Protein AF-A0A8T4HAM3-F1 (afdb_monomer_lite)

Structure (mmCIF, N/CA/C/O backbone):
data_AF-A0A8T4HAM3-F1
#
_entry.id   AF-A0A8T4HAM3-F1
#
loop_
_atom_site.group_PDB
_atom_site.id
_atom_site.type_symbol
_atom_site.label_atom_id
_atom_site.label_alt_id
_atom_site.label_comp_id
_atom_site.label_asym_id
_atom_site.label_entity_id
_atom_site.label_seq_id
_atom_site.pdbx_PDB_ins_code
_atom_site.Cartn_x
_atom_site.Cartn_y
_atom_site.Cartn_z
_atom_site.occupancy
_atom_site.B_iso_or_equiv
_atom_site.auth_seq_id
_atom_site.auth_comp_id
_atom_site.auth_asym_id
_atom_site.auth_atom_id
_atom_site.pdbx_PDB_model_num
ATOM 1 N N . MET A 1 1 ? 21.001 -9.326 -2.642 1.00 45.84 1 MET A N 1
ATOM 2 C CA . MET A 1 1 ? 21.092 -9.923 -3.997 1.00 45.84 1 MET A CA 1
ATOM 3 C C . MET A 1 1 ? 19.736 -10.396 -4.521 1.00 45.84 1 MET A C 1
ATOM 5 O O . MET A 1 1 ? 19.409 -10.052 -5.646 1.00 45.84 1 MET A O 1
ATOM 9 N N . GLN A 1 2 ? 18.924 -11.121 -3.737 1.00 52.56 2 GLN A N 1
ATOM 10 C CA . GLN A 1 2 ? 17.617 -11.628 -4.195 1.00 52.56 2 GLN A CA 1
ATOM 11 C C . GLN A 1 2 ? 16.604 -10.506 -4.513 1.00 52.56 2 GLN A C 1
ATOM 13 O O . GLN A 1 2 ? 16.002 -10.528 -5.580 1.00 52.56 2 GLN A O 1
ATOM 18 N N . SER A 1 3 ? 16.508 -9.465 -3.678 1.00 63.44 3 SER A N 1
ATOM 19 C CA . SER A 1 3 ? 15.581 -8.337 -3.894 1.00 63.44 3 SER A CA 1
ATOM 20 C C . SER A 1 3 ? 15.890 -7.516 -5.153 1.00 63.44 3 SER A C 1
ATOM 22 O O . SER A 1 3 ? 14.978 -7.147 -5.881 1.00 63.44 3 SER A O 1
ATOM 24 N N . GLN A 1 4 ? 17.173 -7.289 -5.465 1.00 69.00 4 GLN A N 1
ATOM 25 C CA . GLN A 1 4 ? 17.586 -6.580 -6.686 1.00 69.00 4 GLN A CA 1
ATOM 26 C C . GLN A 1 4 ? 17.301 -7.390 -7.954 1.00 69.00 4 GLN A C 1
ATOM 28 O O . GLN A 1 4 ? 16.883 -6.832 -8.962 1.00 69.00 4 GLN A O 1
ATOM 33 N N . HIS A 1 5 ? 17.496 -8.712 -7.908 1.00 74.19 5 HIS A N 1
ATOM 34 C CA . HIS A 1 5 ? 17.163 -9.578 -9.036 1.00 74.19 5 HIS A CA 1
ATOM 35 C C . HIS A 1 5 ? 15.660 -9.554 -9.335 1.00 74.19 5 HIS A C 1
ATOM 37 O O . HIS A 1 5 ? 15.268 -9.481 -10.498 1.00 74.19 5 HIS A O 1
ATOM 43 N N . ILE A 1 6 ? 14.819 -9.618 -8.299 1.00 72.31 6 ILE A N 1
ATOM 44 C CA . ILE A 1 6 ? 13.363 -9.602 -8.472 1.00 72.31 6 ILE A CA 1
ATOM 45 C C . ILE A 1 6 ? 12.897 -8.232 -8.982 1.00 72.31 6 ILE A C 1
ATOM 47 O O . ILE A 1 6 ? 12.175 -8.182 -9.974 1.00 72.31 6 ILE A O 1
ATOM 51 N N . LEU A 1 7 ? 13.386 -7.133 -8.391 1.00 77.31 7 LEU A N 1
ATOM 52 C CA . LEU A 1 7 ? 13.124 -5.772 -8.871 1.00 77.31 7 LEU A CA 1
ATOM 53 C C . LEU A 1 7 ? 13.434 -5.634 -10.369 1.00 77.31 7 LEU A C 1
ATOM 55 O O . LEU A 1 7 ?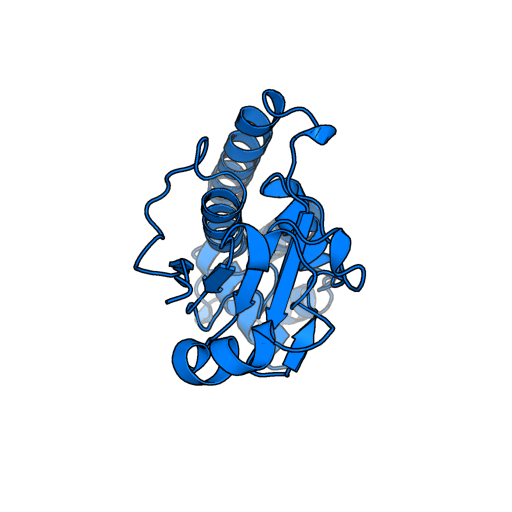 12.584 -5.200 -11.141 1.00 77.31 7 LEU A O 1
ATOM 59 N N . LEU A 1 8 ? 14.629 -6.061 -10.785 1.00 81.94 8 LEU A N 1
ATOM 60 C CA . LEU A 1 8 ? 15.038 -6.014 -12.185 1.00 81.94 8 LEU A CA 1
ATOM 61 C C . LEU A 1 8 ? 14.124 -6.852 -13.084 1.00 81.94 8 LEU A C 1
ATOM 63 O O . LEU A 1 8 ? 13.687 -6.381 -14.128 1.00 81.94 8 LEU A O 1
ATOM 67 N N . THR A 1 9 ? 13.817 -8.083 -12.676 1.00 80.31 9 THR A N 1
ATOM 68 C CA . THR A 1 9 ? 12.952 -8.990 -13.451 1.00 80.31 9 THR A CA 1
ATOM 69 C C . THR A 1 9 ? 11.587 -8.351 -13.723 1.00 80.31 9 THR A C 1
ATOM 71 O O . THR A 1 9 ? 11.065 -8.421 -14.835 1.00 80.31 9 THR A O 1
ATOM 74 N N . ASN A 1 10 ? 11.033 -7.668 -12.726 1.00 75.44 10 ASN A N 1
ATOM 75 C CA . ASN A 1 10 ? 9.728 -7.030 -12.830 1.00 75.44 10 ASN A CA 1
ATOM 76 C C . ASN A 1 10 ? 9.764 -5.754 -13.668 1.00 75.44 10 ASN A C 1
ATOM 78 O O . ASN A 1 10 ? 8.897 -5.568 -14.515 1.00 75.44 10 ASN A O 1
ATOM 82 N N . VAL A 1 11 ? 10.796 -4.918 -13.524 1.00 81.25 11 VAL A N 1
ATOM 83 C CA . VAL A 1 11 ? 10.957 -3.749 -14.402 1.00 81.25 11 VAL A CA 1
ATOM 84 C C . VAL A 1 11 ? 11.114 -4.177 -15.858 1.00 81.25 11 VAL A C 1
ATOM 86 O O . VAL A 1 11 ? 10.482 -3.601 -16.735 1.00 81.25 11 VAL A O 1
ATOM 89 N N . LEU A 1 12 ? 11.870 -5.239 -16.137 1.00 84.12 12 LEU A N 1
ATOM 90 C CA . LEU A 1 12 ? 11.965 -5.774 -17.497 1.00 84.12 12 LEU A CA 1
ATOM 91 C C . LEU A 1 12 ? 10.625 -6.329 -17.993 1.00 84.12 12 LEU A C 1
ATOM 93 O O . LEU A 1 12 ? 10.308 -6.175 -19.167 1.00 84.12 12 LEU A O 1
ATOM 97 N N . THR A 1 13 ? 9.798 -6.881 -17.103 1.00 81.88 13 THR A N 1
ATOM 98 C CA . THR A 1 13 ? 8.425 -7.291 -17.435 1.00 81.88 13 THR A CA 1
ATOM 99 C C . THR A 1 13 ? 7.553 -6.089 -17.818 1.00 81.88 13 THR A C 1
ATOM 101 O O . THR A 1 13 ? 6.884 -6.145 -18.847 1.00 81.88 13 THR A O 1
ATOM 104 N N . ILE A 1 14 ? 7.615 -4.980 -17.067 1.00 77.62 14 ILE A N 1
ATOM 105 C CA . ILE A 1 14 ? 6.916 -3.714 -17.385 1.00 77.62 14 ILE A CA 1
ATOM 106 C C . ILE A 1 14 ? 7.343 -3.171 -18.756 1.00 77.62 14 ILE A C 1
ATOM 108 O O . ILE A 1 14 ? 6.524 -2.658 -19.518 1.00 77.62 14 ILE A O 1
ATOM 112 N N . LEU A 1 15 ? 8.630 -3.301 -19.078 1.00 81.81 15 LEU A N 1
ATOM 113 C CA . LEU A 1 15 ? 9.210 -2.870 -20.351 1.00 81.81 15 LEU A CA 1
ATOM 114 C C . LEU A 1 15 ? 8.987 -3.871 -21.493 1.00 81.81 15 LEU A C 1
ATOM 116 O O . LEU A 1 15 ? 9.469 -3.641 -22.603 1.00 81.81 15 LEU A O 1
ATOM 120 N N . ALA A 1 16 ? 8.311 -4.994 -21.224 1.00 83.69 16 ALA A N 1
ATOM 121 C CA . ALA A 1 16 ? 8.189 -6.131 -22.132 1.00 83.69 16 ALA A CA 1
ATOM 122 C C . ALA A 1 16 ? 9.546 -6.587 -22.716 1.00 83.69 16 ALA A C 1
ATOM 124 O O . ALA A 1 16 ? 9.624 -7.063 -23.851 1.00 83.69 16 ALA A O 1
ATOM 125 N N . PHE A 1 17 ? 10.625 -6.438 -21.942 1.00 85.31 17 PHE A N 1
ATOM 126 C CA . PHE A 1 17 ? 11.981 -6.799 -22.331 1.00 85.31 17 PHE A CA 1
ATOM 127 C C . PHE A 1 17 ? 12.309 -8.235 -21.891 1.00 85.31 17 PHE A C 1
ATOM 129 O O . PHE A 1 17 ? 12.303 -8.528 -20.691 1.00 85.31 17 PHE A O 1
ATOM 136 N N . PRO A 1 18 ? 12.638 -9.146 -22.821 1.00 86.00 18 PRO A N 1
ATOM 137 C CA . PRO A 1 18 ? 12.965 -10.526 -22.476 1.00 86.00 18 PRO A CA 1
ATOM 138 C C . PRO A 1 18 ? 14.278 -10.640 -21.684 1.00 86.00 18 PRO A C 1
ATOM 140 O O . PRO A 1 18 ? 15.316 -10.115 -22.086 1.00 86.00 18 PRO A O 1
ATOM 143 N N . MET A 1 19 ? 14.262 -11.373 -20.566 1.00 84.38 19 MET A N 1
ATOM 144 C CA . MET A 1 19 ? 15.445 -11.562 -19.704 1.00 84.38 19 MET A CA 1
ATOM 145 C C . MET A 1 19 ? 16.638 -12.209 -20.423 1.00 84.38 19 MET A C 1
ATOM 147 O O . MET A 1 19 ? 17.784 -11.924 -20.088 1.00 84.38 19 MET A O 1
ATOM 151 N N . ASP A 1 20 ? 16.389 -13.072 -21.405 1.00 87.81 20 ASP A N 1
ATOM 152 C CA . ASP A 1 20 ? 17.413 -13.734 -22.219 1.00 87.81 20 ASP A CA 1
ATOM 153 C C . ASP A 1 20 ? 18.133 -12.775 -23.182 1.00 87.81 20 ASP A C 1
ATOM 155 O O . ASP A 1 20 ? 19.240 -13.073 -23.631 1.00 87.81 20 ASP A O 1
ATOM 159 N N . GLN A 1 21 ? 17.549 -11.604 -23.452 1.00 89.00 21 GLN A N 1
ATOM 160 C CA . GLN A 1 21 ? 18.167 -10.537 -24.243 1.00 89.00 21 GLN A CA 1
ATOM 161 C C . GLN A 1 21 ? 19.017 -9.577 -23.397 1.00 89.00 21 GLN A C 1
ATOM 163 O O . GLN A 1 21 ? 19.688 -8.698 -23.945 1.00 89.00 21 GLN A O 1
ATOM 168 N N . LEU A 1 22 ? 19.036 -9.735 -22.068 1.00 90.25 22 LEU A N 1
ATOM 169 C CA . LEU A 1 22 ? 19.811 -8.875 -21.182 1.00 90.25 22 LEU A CA 1
ATOM 170 C C . LEU A 1 22 ? 21.302 -9.235 -21.244 1.00 90.25 22 LEU A C 1
ATOM 172 O O . LEU A 1 22 ? 21.757 -10.202 -20.630 1.00 90.25 22 LEU A O 1
ATOM 176 N N . SER A 1 23 ? 22.086 -8.431 -21.963 1.00 91.81 23 SER A N 1
ATOM 177 C CA . SER A 1 23 ? 23.531 -8.651 -22.055 1.00 91.81 23 SER A CA 1
ATOM 178 C C . SER A 1 23 ? 24.247 -8.414 -20.710 1.00 91.81 23 SER A C 1
ATOM 180 O O . SER A 1 23 ? 23.786 -7.609 -19.891 1.00 91.81 23 SER A O 1
ATOM 182 N N . PRO A 1 24 ? 25.422 -9.038 -20.481 1.00 91.00 24 PRO A N 1
ATOM 183 C CA . PRO A 1 24 ? 26.225 -8.790 -19.282 1.00 91.00 24 PRO A CA 1
ATOM 184 C C . PRO A 1 24 ? 26.598 -7.313 -19.084 1.00 91.00 24 PRO A C 1
ATOM 186 O O . PRO A 1 24 ? 26.654 -6.838 -17.953 1.00 91.00 24 PRO A O 1
ATOM 189 N N . GLU A 1 25 ? 26.812 -6.567 -20.173 1.00 91.19 25 GLU A N 1
ATOM 190 C CA . GLU A 1 25 ? 27.114 -5.132 -20.111 1.00 91.19 25 GLU A CA 1
ATOM 191 C C . GLU A 1 25 ? 25.911 -4.307 -19.647 1.00 91.19 25 GLU A C 1
ATOM 193 O O . GLU A 1 25 ? 26.057 -3.412 -18.814 1.00 91.19 25 GLU A O 1
ATOM 198 N N . MET A 1 26 ? 24.714 -4.618 -20.154 1.00 90.88 26 MET A N 1
ATOM 199 C CA . MET A 1 26 ? 23.472 -3.975 -19.711 1.00 90.88 26 MET A CA 1
ATOM 200 C C . MET A 1 26 ? 23.237 -4.258 -18.232 1.00 90.88 26 MET A C 1
ATOM 202 O O . MET A 1 26 ? 22.954 -3.340 -17.466 1.00 90.88 26 MET A O 1
ATOM 206 N N . ARG A 1 27 ? 23.437 -5.513 -17.812 1.00 88.69 27 ARG A N 1
ATOM 207 C CA . ARG A 1 27 ? 23.300 -5.905 -16.412 1.00 88.69 27 ARG A CA 1
ATOM 208 C C . ARG A 1 27 ? 24.252 -5.127 -15.503 1.00 88.69 27 ARG A C 1
ATOM 210 O O . ARG A 1 27 ? 23.800 -4.568 -14.511 1.00 88.69 27 ARG A O 1
ATOM 217 N N . ALA A 1 28 ? 25.526 -5.015 -15.879 1.00 89.81 28 ALA A N 1
ATOM 218 C CA . ALA A 1 28 ? 26.507 -4.253 -15.110 1.00 89.81 28 ALA A CA 1
ATOM 219 C C . ALA A 1 28 ? 26.130 -2.767 -14.978 1.00 89.81 28 ALA A C 1
ATOM 221 O O . ALA A 1 28 ? 26.320 -2.184 -13.915 1.00 89.81 28 ALA A O 1
ATOM 222 N N . LYS A 1 29 ? 25.567 -2.152 -16.029 1.00 90.25 29 LYS A N 1
ATOM 223 C CA . LYS A 1 29 ? 25.063 -0.768 -15.964 1.00 90.25 29 LYS A CA 1
ATOM 224 C C . LYS A 1 29 ? 23.863 -0.633 -15.027 1.00 90.25 29 LYS A C 1
ATOM 226 O O . LYS A 1 29 ? 23.795 0.335 -14.280 1.00 90.25 29 LYS A O 1
ATOM 231 N N . ILE A 1 30 ? 22.939 -1.593 -15.054 1.00 88.44 30 ILE A N 1
ATOM 232 C CA . ILE A 1 30 ? 21.742 -1.576 -14.204 1.00 88.44 30 ILE A CA 1
ATOM 233 C C . ILE A 1 30 ? 22.099 -1.783 -12.729 1.00 88.44 30 ILE A C 1
ATOM 235 O O . ILE A 1 30 ? 21.542 -1.110 -11.866 1.00 88.44 30 ILE A O 1
ATOM 239 N N . ASP A 1 31 ? 23.061 -2.658 -12.432 1.00 87.44 31 ASP A N 1
ATOM 240 C CA . ASP A 1 31 ? 23.516 -2.912 -11.060 1.00 87.44 31 ASP A CA 1
ATOM 241 C C . ASP A 1 31 ? 24.181 -1.669 -10.414 1.00 87.44 31 ASP A C 1
ATOM 243 O O . ASP A 1 31 ? 24.317 -1.612 -9.192 1.00 87.44 31 ASP A O 1
ATOM 247 N N . LEU A 1 32 ? 24.571 -0.663 -11.213 1.00 87.25 32 LEU A N 1
ATOM 248 C CA . LEU A 1 32 ? 25.091 0.630 -10.743 1.00 87.25 32 LEU A CA 1
ATOM 249 C C . LEU A 1 32 ? 23.998 1.669 -10.451 1.00 87.25 32 LEU A C 1
ATOM 251 O O . LEU A 1 32 ? 24.302 2.721 -9.884 1.00 87.25 32 LEU A O 1
ATOM 255 N N . LEU A 1 33 ? 22.750 1.420 -10.852 1.00 86.19 33 LEU A N 1
ATOM 256 C CA . LEU A 1 33 ? 21.652 2.352 -10.620 1.00 86.19 33 LEU A CA 1
ATOM 257 C C . LEU A 1 33 ? 21.270 2.398 -9.138 1.00 86.19 33 LEU A C 1
ATOM 259 O O . LEU A 1 33 ? 21.378 1.409 -8.407 1.00 86.19 33 LEU A O 1
ATOM 263 N N . SER A 1 34 ? 20.767 3.554 -8.697 1.00 76.25 34 SER A N 1
ATOM 264 C CA . SER A 1 34 ? 20.195 3.664 -7.356 1.00 76.25 34 SER A CA 1
ATOM 265 C C . SER A 1 34 ? 18.996 2.727 -7.224 1.00 76.25 34 SER A C 1
ATOM 267 O O . SER A 1 34 ? 18.110 2.714 -8.075 1.00 76.25 34 SER A O 1
ATOM 269 N N . THR A 1 35 ? 18.966 1.968 -6.131 1.00 71.88 35 THR A N 1
ATOM 270 C CA . THR A 1 35 ? 17.839 1.097 -5.757 1.00 71.88 35 THR A CA 1
ATOM 271 C C . THR A 1 35 ? 17.078 1.638 -4.546 1.00 71.88 35 THR A C 1
ATOM 273 O O . THR A 1 35 ? 16.254 0.936 -3.965 1.00 71.88 35 THR A O 1
ATOM 276 N N . ASP A 1 36 ? 17.325 2.901 -4.182 1.00 73.19 36 ASP A N 1
ATOM 277 C CA . ASP A 1 36 ? 16.539 3.639 -3.192 1.00 73.19 36 ASP A CA 1
ATOM 278 C C . ASP A 1 36 ? 15.202 4.080 -3.814 1.00 73.19 36 ASP A C 1
ATOM 280 O O . ASP A 1 36 ? 14.994 5.233 -4.190 1.00 73.19 36 ASP A O 1
ATOM 284 N N . LEU A 1 37 ? 14.313 3.105 -4.008 1.00 76.19 37 LEU A N 1
ATOM 285 C CA . LEU A 1 37 ? 13.013 3.257 -4.664 1.00 76.19 37 LEU A CA 1
ATOM 286 C C . LEU A 1 37 ? 11.918 3.615 -3.660 1.00 76.19 37 LEU A C 1
ATOM 288 O O . LEU A 1 37 ? 10.873 2.977 -3.580 1.00 76.19 37 LEU A O 1
ATOM 292 N N . THR A 1 38 ? 12.186 4.625 -2.846 1.00 73.19 38 THR A N 1
ATOM 293 C CA . THR A 1 38 ? 11.343 4.978 -1.700 1.00 73.19 38 THR A CA 1
ATOM 294 C C . THR A 1 38 ? 10.255 5.995 -2.015 1.00 73.19 38 THR A C 1
ATOM 296 O O . THR A 1 38 ? 9.463 6.322 -1.141 1.00 73.19 38 THR A O 1
ATOM 299 N N . THR A 1 39 ? 10.190 6.483 -3.253 1.00 77.56 39 THR A N 1
ATOM 300 C CA . THR A 1 39 ? 9.158 7.418 -3.717 1.00 77.56 39 THR A CA 1
ATOM 301 C C . THR A 1 39 ? 8.679 7.033 -5.111 1.00 77.56 39 THR A C 1
ATOM 303 O O . THR A 1 39 ? 9.451 6.479 -5.900 1.00 77.56 39 THR A O 1
ATOM 306 N N . SER A 1 40 ? 7.443 7.404 -5.452 1.00 75.62 40 SER A N 1
ATOM 307 C CA . SER A 1 40 ? 6.907 7.314 -6.824 1.00 75.62 40 SER A CA 1
ATOM 308 C C . SER A 1 40 ? 7.870 7.871 -7.883 1.00 75.62 40 SER A C 1
ATOM 310 O O . SER A 1 40 ? 8.093 7.255 -8.924 1.00 75.62 40 SER A O 1
ATOM 312 N N . THR A 1 41 ? 8.504 9.012 -7.597 1.00 80.88 41 THR A N 1
ATOM 313 C CA . THR A 1 41 ? 9.452 9.664 -8.517 1.00 80.88 41 THR A CA 1
ATOM 314 C C . THR A 1 41 ? 10.717 8.830 -8.710 1.00 80.88 41 THR A C 1
ATOM 316 O O . THR A 1 41 ? 11.191 8.685 -9.836 1.00 80.88 41 THR A O 1
ATOM 319 N N . ALA A 1 42 ? 11.261 8.256 -7.632 1.00 83.06 42 ALA A N 1
ATOM 320 C CA . ALA A 1 42 ? 12.436 7.390 -7.711 1.00 83.06 42 ALA A CA 1
ATOM 321 C C . ALA A 1 42 ? 12.141 6.102 -8.496 1.00 83.06 42 ALA A C 1
ATOM 323 O O . ALA A 1 42 ? 12.973 5.666 -9.290 1.00 83.06 42 ALA A O 1
ATOM 324 N N . ILE A 1 43 ? 10.943 5.534 -8.326 1.00 81.94 43 ILE A N 1
ATOM 325 C CA . ILE A 1 43 ? 10.480 4.350 -9.063 1.00 81.94 43 ILE A CA 1
ATOM 326 C C . ILE A 1 43 ? 10.384 4.650 -10.562 1.00 81.94 43 ILE A C 1
ATOM 328 O O . ILE A 1 43 ? 10.989 3.942 -11.367 1.00 81.94 43 ILE A O 1
ATOM 332 N N . LEU A 1 44 ? 9.694 5.731 -10.939 1.00 81.12 44 LEU A N 1
ATOM 333 C CA . LEU A 1 44 ? 9.573 6.163 -12.336 1.00 81.12 44 LEU A CA 1
ATOM 334 C C . LEU A 1 44 ? 10.945 6.430 -12.968 1.00 81.12 44 LEU A C 1
ATOM 336 O O . LEU A 1 44 ? 11.225 5.976 -14.078 1.00 81.12 44 LEU A O 1
ATOM 340 N N . ALA A 1 45 ? 11.832 7.111 -12.238 1.00 86.25 45 ALA A N 1
ATOM 341 C CA . ALA A 1 45 ? 13.190 7.381 -12.694 1.00 86.25 45 ALA A CA 1
ATOM 342 C C . ALA A 1 45 ? 14.001 6.093 -12.899 1.00 86.25 45 ALA A C 1
ATOM 344 O O . ALA A 1 45 ? 14.802 6.021 -13.831 1.00 86.25 45 ALA A O 1
ATOM 345 N N . TYR A 1 46 ? 13.819 5.081 -12.049 1.00 87.50 46 TYR A N 1
ATOM 346 C CA . TYR A 1 46 ? 14.490 3.791 -12.198 1.00 87.50 46 TYR A CA 1
ATOM 347 C C . TYR A 1 46 ? 14.000 3.037 -13.437 1.00 87.50 46 TYR A C 1
ATOM 349 O O . TYR A 1 46 ? 14.823 2.585 -14.233 1.00 87.50 46 TYR A O 1
ATOM 357 N N . ILE A 1 47 ? 12.681 2.967 -13.653 1.00 85.06 47 ILE A N 1
ATOM 358 C CA . ILE A 1 47 ? 12.092 2.336 -14.846 1.00 85.06 47 ILE A CA 1
ATOM 359 C C . ILE A 1 47 ? 12.619 3.011 -16.121 1.00 85.06 47 ILE A C 1
ATOM 361 O O . ILE A 1 47 ? 13.076 2.322 -17.034 1.00 85.06 47 ILE A O 1
ATOM 365 N N . GLN A 1 48 ? 12.640 4.347 -16.156 1.00 87.75 48 GLN A N 1
ATOM 366 C CA . GLN A 1 48 ? 13.164 5.121 -17.286 1.00 87.75 48 GLN A CA 1
ATOM 367 C C . GLN A 1 48 ? 14.647 4.818 -17.567 1.00 87.75 48 GLN A C 1
ATOM 369 O O . GLN A 1 48 ? 15.024 4.575 -18.712 1.00 87.75 48 GLN A O 1
ATOM 374 N N . GLN A 1 49 ? 15.492 4.769 -16.535 1.00 89.94 49 GLN A N 1
ATOM 375 C CA . GLN A 1 49 ? 16.919 4.459 -16.699 1.00 89.94 49 GLN A CA 1
ATOM 376 C C . GLN A 1 49 ? 17.149 3.028 -17.210 1.00 89.94 49 GLN A C 1
ATOM 378 O O . GLN A 1 49 ? 18.006 2.804 -18.067 1.00 89.94 49 GLN A O 1
ATOM 383 N N . VAL A 1 50 ? 16.376 2.049 -16.728 1.00 88.88 50 VAL A N 1
ATOM 384 C CA . VAL A 1 50 ? 16.451 0.667 -17.233 1.00 88.88 50 VAL A CA 1
ATOM 385 C C . VAL A 1 50 ? 15.993 0.593 -18.694 1.00 88.88 50 VAL A C 1
ATOM 387 O O . VAL A 1 50 ? 16.602 -0.127 -19.489 1.00 88.88 50 VAL A O 1
ATOM 390 N N . ALA A 1 51 ? 14.982 1.369 -19.086 1.00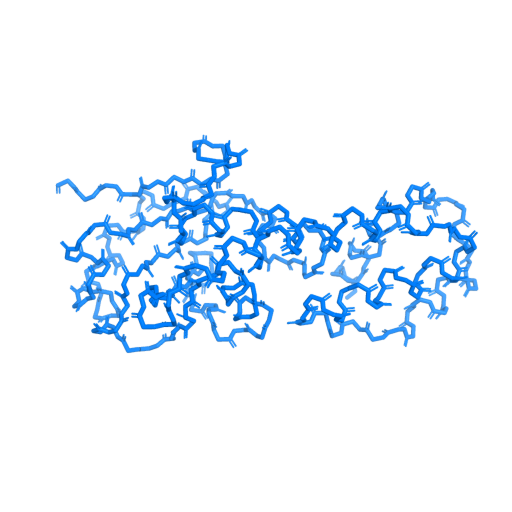 87.81 51 ALA A N 1
ATOM 391 C CA . ALA A 1 51 ? 14.519 1.453 -20.469 1.00 87.81 51 ALA A CA 1
ATOM 392 C C . ALA A 1 51 ? 15.595 2.000 -21.416 1.00 87.81 51 ALA A C 1
ATOM 394 O O . ALA A 1 51 ? 15.875 1.407 -22.457 1.00 87.81 51 ALA A O 1
ATOM 395 N N . GLU A 1 52 ? 16.277 3.072 -21.006 1.00 90.19 52 GLU A N 1
ATOM 396 C CA . GLU A 1 52 ? 17.393 3.660 -21.753 1.00 90.19 52 GLU A CA 1
ATOM 397 C C . GLU A 1 52 ? 18.552 2.674 -21.928 1.00 90.19 52 GLU A C 1
ATOM 399 O O . GLU A 1 52 ? 19.099 2.543 -23.024 1.00 90.19 52 GLU A O 1
ATOM 404 N N . ILE A 1 53 ? 18.904 1.933 -20.872 1.00 90.94 53 ILE A N 1
ATOM 405 C CA . ILE A 1 53 ? 19.955 0.907 -20.938 1.00 90.94 53 ILE A CA 1
ATOM 406 C C . ILE A 1 53 ? 19.537 -0.254 -21.843 1.00 90.94 53 ILE A C 1
ATOM 408 O O . ILE A 1 53 ? 20.378 -0.817 -22.548 1.00 90.94 53 ILE A O 1
ATOM 412 N N . THR A 1 54 ? 18.255 -0.624 -21.819 1.00 88.00 54 THR A N 1
ATOM 413 C CA . THR A 1 54 ? 17.724 -1.733 -22.619 1.00 88.00 54 THR A CA 1
ATOM 414 C C . THR A 1 54 ? 17.403 -1.361 -24.063 1.00 88.00 54 THR A C 1
ATOM 416 O O . THR A 1 54 ? 17.167 -2.249 -24.879 1.00 88.00 54 THR A O 1
ATOM 419 N N . GLY A 1 55 ? 17.436 -0.068 -24.401 1.00 85.38 55 GLY A N 1
ATOM 420 C CA . GLY A 1 55 ? 17.008 0.432 -25.706 1.00 85.38 55 GLY A CA 1
ATOM 421 C C . GLY A 1 55 ? 15.513 0.219 -25.960 1.00 85.38 55 GLY A C 1
ATOM 422 O O . GLY A 1 55 ? 15.083 0.232 -27.113 1.00 85.38 55 GLY A O 1
ATOM 423 N N . THR A 1 56 ? 14.728 -0.007 -24.903 1.00 83.62 56 THR A N 1
ATOM 424 C CA . THR A 1 56 ? 13.274 -0.157 -24.987 1.00 83.62 56 THR A CA 1
ATOM 425 C C . THR A 1 56 ? 12.585 1.185 -24.821 1.00 83.62 56 THR A C 1
ATOM 427 O O . THR A 1 56 ? 13.122 2.131 -24.245 1.00 83.62 56 THR A O 1
ATOM 430 N N . THR A 1 57 ? 11.367 1.286 -25.350 1.00 76.56 57 THR A N 1
ATOM 431 C CA . THR A 1 57 ? 10.523 2.455 -25.107 1.00 76.56 57 THR A CA 1
ATOM 432 C C . THR A 1 57 ? 9.654 2.176 -23.892 1.00 76.56 57 THR A C 1
ATOM 434 O O . THR A 1 57 ? 8.745 1.360 -23.966 1.00 76.56 57 THR A O 1
ATOM 437 N N . ALA A 1 58 ? 9.917 2.878 -22.793 1.00 69.56 58 ALA A N 1
ATOM 438 C CA . ALA A 1 58 ? 9.047 2.876 -21.617 1.00 69.56 58 ALA A CA 1
ATOM 439 C C . ALA A 1 58 ? 7.925 3.914 -21.698 1.00 69.56 58 ALA A C 1
ATOM 441 O O . ALA A 1 58 ? 7.134 4.006 -20.771 1.00 69.56 58 ALA A O 1
ATOM 442 N N . ALA A 1 59 ? 7.880 4.716 -22.768 1.00 70.81 59 ALA A N 1
ATOM 443 C CA . ALA A 1 59 ? 7.034 5.902 -22.843 1.00 70.81 59 ALA A CA 1
ATOM 444 C C . ALA A 1 59 ? 5.561 5.594 -22.554 1.00 70.81 59 ALA A C 1
ATOM 446 O O . ALA A 1 59 ? 4.992 6.257 -21.703 1.00 70.81 59 ALA A O 1
ATOM 447 N N . SER A 1 60 ? 4.986 4.555 -23.171 1.00 72.75 60 SER A N 1
ATOM 448 C CA . SER A 1 60 ? 3.590 4.177 -22.920 1.00 72.75 60 SER A CA 1
ATOM 449 C C . SER A 1 60 ? 3.371 3.675 -21.493 1.00 72.75 60 SER A C 1
ATOM 451 O O . SER A 1 60 ? 2.482 4.162 -20.816 1.00 72.75 60 SER A O 1
ATOM 453 N N . SER A 1 61 ? 4.217 2.768 -20.989 1.00 73.69 61 SER A N 1
ATOM 454 C CA . SER A 1 61 ? 4.055 2.220 -19.634 1.00 73.69 61 SER A CA 1
ATOM 455 C C . SER A 1 61 ? 4.272 3.277 -18.542 1.00 73.69 61 SER A C 1
ATOM 457 O O . SER A 1 61 ? 3.630 3.230 -17.499 1.00 73.69 61 SER A O 1
ATOM 459 N N . LEU A 1 62 ? 5.182 4.232 -18.760 1.00 74.31 62 LEU A N 1
ATOM 460 C CA . LEU A 1 62 ? 5.416 5.359 -17.853 1.00 74.31 62 LEU A CA 1
ATOM 461 C C . LEU A 1 62 ? 4.294 6.393 -17.927 1.00 74.31 62 LEU A C 1
ATOM 463 O O . LEU A 1 62 ? 3.965 6.984 -16.901 1.00 74.31 62 LEU A O 1
ATOM 467 N N . GLU A 1 63 ? 3.733 6.618 -19.116 1.00 77.44 63 GLU A N 1
ATOM 468 C CA . GLU A 1 63 ? 2.565 7.474 -19.318 1.00 77.44 63 GLU A CA 1
ATOM 469 C C . GLU A 1 63 ? 1.353 6.880 -18.599 1.00 77.44 63 GLU A C 1
ATOM 471 O O . GLU A 1 63 ? 0.811 7.551 -17.729 1.00 77.44 63 GLU A O 1
ATOM 476 N N . ASP A 1 64 ? 1.037 5.599 -18.820 1.00 78.50 64 ASP A N 1
ATOM 477 C CA . ASP A 1 64 ? -0.053 4.886 -18.138 1.00 78.50 64 ASP A CA 1
ATOM 478 C C . ASP A 1 64 ? 0.101 4.955 -16.607 1.00 78.50 64 ASP A C 1
ATOM 480 O O . ASP A 1 64 ? -0.815 5.343 -15.880 1.00 78.50 64 ASP A O 1
ATOM 484 N N . PHE A 1 65 ? 1.301 4.653 -16.102 1.00 77.75 65 PHE A N 1
ATOM 485 C CA . PHE A 1 65 ? 1.592 4.692 -14.669 1.00 77.75 65 PHE A CA 1
ATOM 486 C C . PHE A 1 65 ? 1.485 6.109 -14.088 1.00 77.75 65 PHE A C 1
ATOM 488 O O . PHE A 1 65 ? 0.949 6.308 -12.995 1.00 77.75 65 PHE A O 1
ATOM 495 N N . SER A 1 66 ? 2.001 7.114 -14.801 1.00 79.25 66 SER A N 1
ATOM 496 C CA . SER A 1 66 ? 1.879 8.510 -14.383 1.00 79.25 66 SER A CA 1
ATOM 497 C C . SER A 1 66 ? 0.426 8.972 -14.420 1.00 79.25 66 SER A C 1
ATOM 499 O O . SER A 1 66 ? 0.017 9.735 -13.544 1.00 79.25 66 SER A O 1
ATOM 501 N N . ASP A 1 67 ? -0.345 8.549 -15.415 1.00 84.38 67 ASP A N 1
ATOM 502 C CA . ASP A 1 67 ? -1.740 8.927 -15.590 1.00 84.38 67 ASP A CA 1
ATOM 503 C C . ASP A 1 67 ? -2.600 8.364 -14.470 1.00 84.38 67 ASP A C 1
ATOM 505 O O . ASP A 1 67 ? -3.389 9.102 -13.879 1.00 84.38 67 ASP A O 1
ATOM 509 N N . GLU A 1 68 ? -2.396 7.109 -14.085 1.00 82.94 68 GLU A N 1
ATOM 510 C CA . GLU A 1 68 ? -3.113 6.522 -12.959 1.00 82.94 68 GLU A CA 1
ATOM 511 C C . GLU A 1 68 ? -2.773 7.188 -11.618 1.00 82.94 68 GLU A C 1
ATOM 513 O O . GLU A 1 68 ? -3.682 7.550 -10.861 1.00 82.94 68 GLU A O 1
ATOM 518 N N . ILE A 1 69 ? -1.493 7.473 -11.342 1.00 84.44 69 ILE A N 1
ATOM 519 C CA . ILE A 1 69 ? -1.114 8.270 -10.161 1.00 84.44 69 ILE A CA 1
ATOM 520 C C . ILE A 1 69 ? -1.798 9.643 -10.209 1.00 84.44 69 ILE A C 1
ATOM 522 O O . ILE A 1 69 ? -2.357 10.105 -9.209 1.00 84.44 69 ILE A O 1
ATOM 526 N N . ASN A 1 70 ? -1.810 10.294 -11.373 1.00 86.50 70 ASN A N 1
ATOM 527 C CA . ASN A 1 70 ? -2.474 11.581 -11.556 1.00 86.50 70 ASN A CA 1
ATOM 528 C C . ASN A 1 70 ? -3.991 11.489 -11.350 1.00 86.50 70 ASN A C 1
ATOM 530 O O . ASN A 1 70 ? -4.571 12.420 -10.789 1.00 86.50 70 ASN A O 1
ATOM 534 N N . ILE A 1 71 ? -4.639 10.388 -11.741 1.00 87.19 71 ILE A N 1
ATOM 535 C CA . ILE A 1 71 ? -6.065 10.140 -11.489 1.00 87.19 71 ILE A CA 1
ATOM 536 C C . ILE A 1 71 ? -6.331 10.094 -9.984 1.00 87.19 71 ILE A C 1
ATOM 538 O O . ILE A 1 71 ? -7.259 10.768 -9.511 1.00 87.19 71 ILE A O 1
ATOM 542 N N . ILE A 1 72 ? -5.511 9.357 -9.226 1.00 87.94 72 ILE A N 1
ATOM 543 C CA . ILE A 1 72 ? -5.617 9.292 -7.764 1.00 87.94 72 ILE A CA 1
ATOM 544 C C . ILE A 1 72 ? -5.441 10.692 -7.171 1.00 87.94 72 ILE A C 1
ATOM 546 O O . ILE A 1 72 ? -6.350 11.214 -6.518 1.00 87.94 72 ILE A O 1
ATOM 550 N N . LEU A 1 73 ? -4.335 11.367 -7.488 1.00 87.56 73 LEU A N 1
ATOM 551 C CA . LEU A 1 73 ? -4.037 12.706 -6.978 1.00 87.56 73 LEU A CA 1
ATOM 552 C C . LEU A 1 73 ? -5.113 13.737 -7.346 1.00 87.56 73 LEU A C 1
ATOM 554 O O . LEU A 1 73 ? -5.452 14.599 -6.534 1.00 87.56 73 LEU A O 1
ATOM 558 N N . HIS A 1 74 ? -5.679 13.662 -8.551 1.00 88.12 74 HIS A N 1
ATOM 559 C CA . HIS A 1 74 ? -6.719 14.579 -9.007 1.00 88.12 74 HIS A CA 1
ATOM 560 C C . HIS A 1 74 ? -8.019 14.404 -8.216 1.00 88.12 74 HIS A C 1
ATOM 562 O O . HIS A 1 74 ? -8.623 15.398 -7.809 1.00 88.12 74 HIS A O 1
ATOM 568 N N . LYS A 1 75 ? -8.437 13.160 -7.949 1.00 86.88 75 LYS A N 1
ATOM 569 C CA . LYS A 1 75 ? -9.605 12.864 -7.102 1.00 86.88 75 LYS A CA 1
ATOM 570 C C . LYS A 1 75 ? -9.392 13.334 -5.65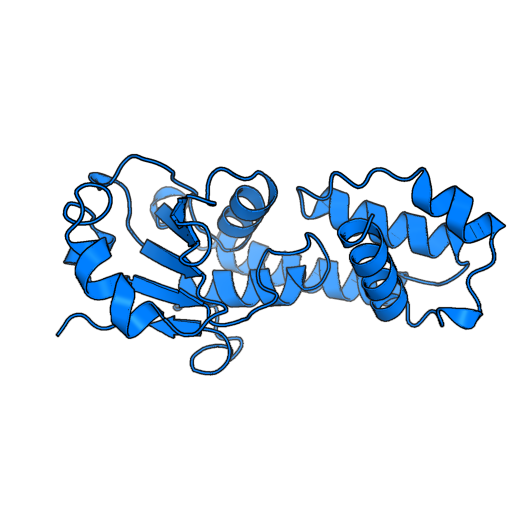9 1.00 86.88 75 LYS A C 1
ATOM 572 O O . LYS A 1 75 ? -10.327 13.840 -5.041 1.00 86.88 75 LYS A O 1
ATOM 577 N N . LEU A 1 76 ? -8.161 13.266 -5.151 1.00 87.00 76 LEU A N 1
ATOM 578 C CA . LEU A 1 76 ? -7.825 13.728 -3.801 1.00 87.00 76 LEU A CA 1
ATOM 579 C C . LEU A 1 76 ? -7.850 15.250 -3.617 1.00 87.00 76 LEU A C 1
ATOM 581 O O . LEU A 1 76 ? -7.949 15.704 -2.479 1.00 87.00 76 LEU A O 1
ATOM 585 N N . LYS A 1 77 ? -7.802 16.061 -4.685 1.00 86.38 77 LYS A N 1
ATOM 586 C CA . LYS A 1 77 ? -7.893 17.537 -4.578 1.00 86.38 77 LYS A CA 1
ATOM 587 C C . LYS A 1 77 ? -9.203 18.012 -3.945 1.00 86.38 77 LYS A C 1
ATOM 589 O O . LYS A 1 77 ? -9.267 19.130 -3.441 1.00 86.38 77 LYS A O 1
ATOM 594 N N . PHE A 1 78 ? -10.230 17.168 -3.972 1.00 85.94 78 PHE A N 1
ATOM 595 C CA . PHE A 1 78 ? -11.534 17.439 -3.372 1.00 85.94 78 PHE A CA 1
ATOM 596 C C . PHE A 1 78 ? -11.623 17.014 -1.900 1.00 85.94 78 PHE A C 1
ATOM 598 O O . PHE A 1 78 ? -12.645 17.258 -1.265 1.00 85.94 78 PHE A O 1
ATOM 605 N N . ILE A 1 79 ? -10.569 16.396 -1.359 1.00 86.25 79 ILE A N 1
ATOM 606 C CA . ILE A 1 79 ? -10.480 15.961 0.034 1.00 86.25 79 ILE A CA 1
ATOM 607 C C . ILE A 1 79 ? -9.559 16.928 0.763 1.00 86.25 79 ILE A C 1
ATOM 609 O O . ILE A 1 79 ? -8.354 16.996 0.489 1.00 86.25 79 ILE A O 1
ATOM 613 N N . ALA A 1 80 ? -10.128 17.697 1.688 1.00 86.56 80 ALA A N 1
ATOM 614 C CA . ALA A 1 80 ? -9.342 18.653 2.440 1.00 86.56 80 ALA A CA 1
ATOM 615 C C . ALA A 1 80 ? -8.316 17.913 3.323 1.00 86.56 80 ALA A C 1
ATOM 617 O O . ALA A 1 80 ? -8.619 16.829 3.825 1.00 86.56 80 ALA A O 1
ATOM 618 N N . PRO A 1 81 ? -7.099 18.453 3.526 1.00 83.62 81 PRO A N 1
ATOM 619 C CA . PRO A 1 81 ? -6.054 17.762 4.283 1.00 83.62 81 PRO A CA 1
ATOM 620 C C . PRO A 1 81 ? -6.486 17.305 5.681 1.00 83.62 81 PRO A C 1
ATOM 622 O O . PRO A 1 81 ? -6.070 16.239 6.117 1.00 83.62 81 PRO A O 1
ATOM 625 N N . GLN A 1 82 ? -7.345 18.073 6.356 1.00 84.38 82 GLN A N 1
ATOM 626 C CA . GLN A 1 82 ? -7.880 17.734 7.677 1.00 84.38 82 GLN A CA 1
ATOM 627 C C . GLN A 1 82 ? -8.887 16.574 7.675 1.00 84.38 82 GLN A C 1
ATOM 629 O O . GLN A 1 82 ? -9.122 15.983 8.722 1.00 84.38 82 GLN A O 1
ATOM 634 N N . ASP A 1 83 ? -9.471 16.253 6.519 1.00 89.19 83 ASP A N 1
ATOM 635 C CA . ASP A 1 83 ? -10.427 15.153 6.361 1.00 89.19 83 ASP A CA 1
ATOM 636 C C . ASP A 1 83 ? -9.723 13.843 5.964 1.00 89.19 83 ASP A C 1
ATOM 638 O O . ASP A 1 83 ? -10.369 12.810 5.772 1.00 89.19 83 ASP A O 1
ATOM 642 N N . ARG A 1 84 ? -8.392 13.870 5.808 1.00 92.75 84 ARG A N 1
ATOM 643 C CA . ARG A 1 84 ? -7.600 12.681 5.492 1.00 92.75 84 ARG A CA 1
ATOM 644 C C . ARG A 1 84 ? -7.408 11.843 6.754 1.00 92.75 84 ARG A C 1
ATOM 646 O O . ARG A 1 84 ? -6.902 12.365 7.748 1.00 92.75 84 ARG A O 1
ATOM 653 N N . PRO A 1 85 ? -7.763 10.550 6.728 1.00 95.06 85 PRO A N 1
ATOM 654 C CA . PRO A 1 85 ? -7.590 9.696 7.886 1.00 95.06 85 PRO A CA 1
ATOM 655 C C . PRO A 1 85 ? -6.107 9.413 8.114 1.00 95.06 85 PRO A C 1
ATOM 657 O O . PRO A 1 85 ? -5.316 9.250 7.182 1.00 95.06 85 PRO A O 1
ATOM 660 N N . THR A 1 86 ? -5.743 9.304 9.376 1.00 95.12 86 THR A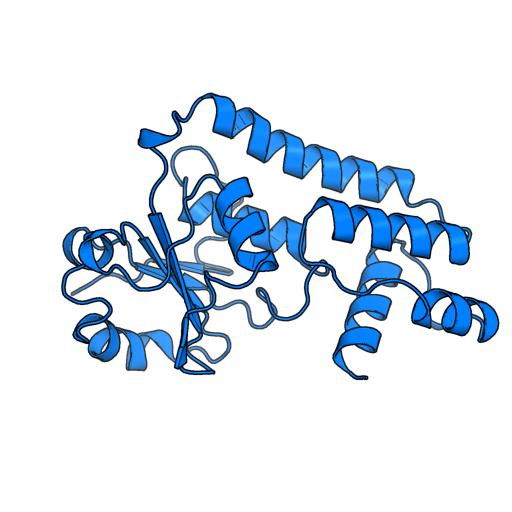 N 1
ATOM 661 C CA . THR A 1 86 ? -4.469 8.755 9.828 1.00 95.12 86 THR A CA 1
ATOM 662 C C . THR A 1 86 ? -4.460 7.235 9.690 1.00 95.12 86 THR A C 1
ATOM 664 O O . THR A 1 86 ? -5.440 6.559 10.010 1.00 95.12 86 THR A O 1
ATOM 667 N N . VAL A 1 87 ? -3.350 6.692 9.196 1.00 96.06 87 VAL A N 1
ATOM 668 C CA . VAL A 1 87 ? -3.236 5.289 8.787 1.00 96.06 87 VAL A CA 1
ATOM 669 C C . VAL A 1 87 ? -1.994 4.653 9.399 1.00 96.06 87 VAL A C 1
ATOM 671 O O . VAL A 1 87 ? -0.864 5.110 9.190 1.00 96.06 87 VAL A O 1
ATOM 674 N N . LEU A 1 88 ? -2.210 3.557 10.121 1.00 94.75 88 LEU A N 1
ATOM 675 C CA . LEU A 1 88 ? -1.158 2.663 10.588 1.00 94.75 88 LEU A CA 1
ATOM 676 C C . LEU A 1 88 ? -1.167 1.380 9.743 1.00 94.75 88 LEU A C 1
ATOM 678 O O . LEU A 1 88 ? -2.200 0.728 9.620 1.00 94.75 88 LEU A O 1
ATOM 682 N N . ILE A 1 89 ? -0.012 1.000 9.204 1.00 94.25 89 ILE A N 1
ATOM 683 C CA . ILE A 1 89 ? 0.240 -0.266 8.523 1.00 94.25 89 ILE A CA 1
ATOM 684 C C . ILE A 1 89 ? 1.144 -1.122 9.411 1.00 94.25 89 ILE A C 1
ATOM 686 O O . ILE A 1 89 ? 2.213 -0.668 9.833 1.00 94.25 89 ILE A O 1
ATOM 690 N N . TYR A 1 90 ? 0.734 -2.362 9.668 1.00 92.88 90 TYR A N 1
ATOM 691 C CA . TYR A 1 90 ? 1.430 -3.299 10.551 1.00 92.88 90 TYR A CA 1
ATOM 692 C C . TYR A 1 90 ? 1.636 -4.660 9.868 1.00 92.88 90 TYR A C 1
ATOM 694 O O . TYR A 1 90 ? 0.685 -5.244 9.348 1.00 92.88 90 TYR A O 1
ATOM 702 N N . SER A 1 91 ? 2.864 -5.187 9.882 1.00 91.88 91 SER A N 1
ATOM 703 C CA . SER A 1 91 ? 3.179 -6.528 9.360 1.00 91.88 91 SER A CA 1
ATOM 704 C C . SER A 1 91 ? 2.870 -7.592 10.406 1.00 91.88 91 SER A C 1
ATOM 706 O O . SER A 1 91 ? 3.474 -7.600 11.480 1.00 91.88 91 SER A O 1
ATOM 708 N N . LEU A 1 92 ? 1.984 -8.543 10.095 1.00 91.62 92 LEU A N 1
ATOM 709 C CA . LEU A 1 92 ? 1.750 -9.697 10.972 1.00 91.62 92 LEU A CA 1
ATOM 710 C C . LEU A 1 92 ? 2.887 -10.722 10.921 1.00 91.62 92 LEU A C 1
ATOM 712 O O . LEU A 1 92 ? 3.087 -11.461 11.887 1.00 91.62 92 LEU A O 1
ATOM 716 N N . ALA A 1 93 ? 3.623 -10.779 9.808 1.00 87.62 93 ALA A N 1
ATOM 717 C CA . ALA A 1 93 ? 4.740 -11.702 9.640 1.00 87.62 93 ALA A CA 1
ATOM 718 C C . ALA A 1 93 ? 5.909 -11.327 10.562 1.00 87.62 93 ALA A C 1
ATOM 720 O O . ALA A 1 93 ? 6.412 -12.176 11.301 1.00 87.62 93 ALA A O 1
ATOM 721 N N . ASP A 1 94 ? 6.278 -10.045 10.559 1.00 85.38 94 ASP A N 1
ATOM 722 C CA . ASP A 1 94 ? 7.447 -9.528 11.281 1.00 85.38 94 ASP A CA 1
ATOM 723 C C . ASP A 1 94 ? 7.089 -8.884 12.623 1.00 85.38 94 ASP A C 1
ATOM 725 O O . ASP A 1 94 ? 7.975 -8.573 13.419 1.00 85.38 94 ASP A O 1
ATOM 729 N N . LYS A 1 95 ? 5.789 -8.706 12.891 1.00 86.75 95 LYS A N 1
ATOM 730 C CA . LYS A 1 95 ? 5.245 -8.078 14.101 1.00 86.75 95 LYS A CA 1
ATOM 731 C C . LYS A 1 95 ? 5.809 -6.677 14.344 1.00 86.75 95 LYS A C 1
ATOM 733 O O . LYS A 1 95 ? 6.234 -6.344 15.451 1.00 86.75 95 LYS A O 1
ATOM 738 N N . ASN A 1 96 ? 5.816 -5.851 13.303 1.00 86.19 96 ASN A N 1
ATOM 739 C CA . ASN A 1 96 ? 6.319 -4.484 13.359 1.00 86.19 96 ASN A CA 1
ATOM 740 C C . ASN A 1 96 ? 5.415 -3.492 12.613 1.00 86.19 96 ASN A C 1
ATOM 742 O O . ASN A 1 96 ? 4.680 -3.836 11.685 1.00 86.19 96 ASN A O 1
ATOM 746 N N . THR A 1 97 ? 5.500 -2.227 13.020 1.00 83.56 97 THR A N 1
ATOM 747 C CA . THR A 1 97 ? 4.869 -1.116 12.307 1.00 83.56 97 THR A CA 1
ATOM 748 C C . THR A 1 97 ? 5.699 -0.751 11.083 1.00 83.56 97 THR A C 1
ATOM 750 O O . THR A 1 97 ? 6.897 -0.495 11.197 1.00 83.56 97 THR A O 1
ATOM 753 N N . LEU A 1 98 ? 5.054 -0.674 9.918 1.00 82.69 98 LEU A N 1
ATOM 754 C CA . LEU A 1 98 ? 5.707 -0.350 8.650 1.00 82.69 98 LEU A CA 1
ATOM 755 C C . LEU A 1 98 ? 5.428 1.073 8.146 1.00 82.69 98 LEU A C 1
ATOM 757 O O . LEU A 1 98 ? 6.170 1.558 7.296 1.00 82.69 98 LEU A O 1
ATOM 761 N N . SER A 1 99 ? 4.417 1.772 8.680 1.00 73.69 99 SER A N 1
ATOM 762 C CA . SER A 1 99 ? 4.035 3.133 8.244 1.00 73.69 99 SER A CA 1
ATOM 763 C C . SER A 1 99 ? 5.159 4.177 8.273 1.00 73.69 99 SER A C 1
ATOM 765 O O . SER A 1 99 ? 5.035 5.213 7.628 1.00 73.69 99 SER A O 1
ATOM 767 N N . ALA A 1 100 ? 6.238 3.935 9.027 1.00 69.06 100 ALA A N 1
ATOM 768 C CA . ALA A 1 100 ? 7.406 4.817 9.091 1.00 69.06 100 ALA A CA 1
ATOM 769 C C . ALA A 1 100 ? 8.344 4.681 7.878 1.00 69.06 100 ALA A C 1
ATOM 771 O O . ALA A 1 100 ? 9.189 5.546 7.654 1.00 69.06 100 ALA A O 1
ATOM 772 N N . GLY A 1 101 ? 8.256 3.571 7.138 1.00 76.88 101 GLY A N 1
ATOM 773 C CA . GLY A 1 101 ? 9.095 3.326 5.972 1.00 76.88 101 GLY A CA 1
ATOM 774 C C . GLY A 1 101 ? 8.783 4.340 4.879 1.00 76.88 101 GLY A C 1
ATOM 775 O O . GLY A 1 101 ? 7.621 4.512 4.524 1.00 76.88 101 GLY A O 1
ATOM 776 N N . SER A 1 102 ? 9.810 4.991 4.332 1.00 76.56 102 SER A N 1
ATOM 777 C CA . SER A 1 102 ? 9.674 6.079 3.350 1.00 76.56 102 SER A CA 1
ATOM 778 C C . SER A 1 102 ? 8.776 5.718 2.164 1.00 76.56 102 SER A C 1
ATOM 780 O O . SER A 1 102 ? 7.933 6.524 1.786 1.00 76.56 102 SER A O 1
ATOM 782 N N . PHE A 1 103 ? 8.878 4.483 1.665 1.00 83.50 103 PHE A N 1
ATOM 783 C CA . PHE A 1 103 ? 8.005 3.952 0.617 1.00 83.50 103 PHE A CA 1
ATOM 784 C C . PHE A 1 103 ? 6.523 3.928 1.014 1.00 83.50 103 PHE A C 1
ATOM 786 O O . PHE A 1 103 ? 5.695 4.544 0.354 1.00 83.50 103 PHE A O 1
ATOM 793 N N . LEU A 1 104 ? 6.173 3.243 2.108 1.00 87.69 104 LEU A N 1
ATOM 794 C CA . LEU A 1 104 ? 4.777 3.138 2.541 1.00 87.69 104 LEU A CA 1
ATOM 795 C C . LEU A 1 104 ? 4.221 4.483 3.007 1.00 87.69 104 LEU A C 1
ATOM 797 O O . LEU A 1 104 ? 3.040 4.748 2.807 1.00 87.69 104 LEU A O 1
ATOM 801 N N . ALA A 1 105 ? 5.055 5.344 3.588 1.00 89.25 105 ALA A N 1
ATOM 802 C CA . ALA A 1 105 ? 4.667 6.700 3.943 1.00 89.25 105 ALA A CA 1
ATOM 803 C C . ALA A 1 105 ? 4.254 7.512 2.701 1.00 89.25 105 ALA A C 1
ATOM 805 O O . ALA A 1 105 ? 3.194 8.139 2.727 1.00 89.25 105 ALA A O 1
ATOM 806 N N . ASP A 1 106 ? 5.036 7.453 1.616 1.00 88.19 106 ASP A N 1
ATOM 807 C CA . ASP A 1 106 ? 4.701 8.074 0.324 1.00 88.19 106 ASP A CA 1
ATOM 808 C C . ASP A 1 106 ? 3.408 7.473 -0.249 1.00 88.19 106 ASP A C 1
ATOM 810 O O . ASP A 1 106 ? 2.469 8.200 -0.576 1.00 88.19 106 ASP A O 1
ATOM 814 N N . SER A 1 107 ? 3.296 6.141 -0.264 1.00 91.00 107 SER A N 1
ATOM 815 C CA . SER A 1 107 ? 2.108 5.443 -0.767 1.00 91.00 107 SER A CA 1
ATOM 816 C C . SER A 1 107 ? 0.832 5.806 -0.001 1.00 91.00 107 SER A C 1
ATOM 818 O O . SER A 1 107 ? -0.200 6.072 -0.614 1.00 91.00 107 SER A O 1
ATOM 820 N N . ILE A 1 108 ? 0.889 5.884 1.334 1.00 93.88 108 ILE A N 1
ATOM 821 C CA . ILE A 1 108 ? -0.241 6.317 2.172 1.00 93.88 108 ILE A CA 1
ATOM 822 C C . ILE A 1 108 ? -0.647 7.752 1.820 1.00 93.88 108 ILE A C 1
ATOM 824 O O . ILE A 1 108 ? -1.840 8.047 1.724 1.00 93.88 108 ILE A O 1
ATOM 828 N N . GLN A 1 109 ? 0.318 8.653 1.619 1.00 92.06 109 GLN A N 1
ATOM 829 C CA . GLN A 1 109 ? 0.031 10.046 1.271 1.00 92.06 109 GLN A CA 1
ATOM 830 C C . GLN A 1 109 ? -0.609 10.172 -0.115 1.00 92.06 109 GLN A C 1
ATOM 832 O O . GLN A 1 109 ? -1.585 10.914 -0.264 1.00 92.06 109 GLN A O 1
ATOM 837 N N . ILE A 1 110 ? -0.105 9.428 -1.104 1.00 90.88 110 ILE A N 1
ATOM 838 C CA . ILE A 1 110 ? -0.658 9.382 -2.464 1.00 90.88 110 ILE A CA 1
ATOM 839 C C . ILE A 1 110 ? -2.056 8.765 -2.469 1.00 90.88 110 ILE A C 1
ATOM 841 O O . ILE A 1 110 ? -2.907 9.242 -3.206 1.00 90.88 110 ILE A O 1
ATOM 845 N N . ALA A 1 111 ? -2.330 7.784 -1.609 1.00 94.38 111 ALA A N 1
ATOM 846 C CA . ALA A 1 111 ? -3.656 7.194 -1.423 1.00 94.38 111 ALA A CA 1
ATOM 847 C C . ALA A 1 111 ? -4.624 8.077 -0.601 1.00 94.38 111 ALA A C 1
ATOM 849 O O . ALA A 1 111 ? -5.796 7.740 -0.423 1.00 94.38 111 ALA A O 1
ATOM 850 N N . GLY A 1 112 ? -4.165 9.235 -0.111 1.00 94.19 112 GLY A N 1
ATOM 851 C CA . GLY A 1 112 ? -5.005 10.224 0.567 1.00 94.19 112 GLY A CA 1
ATOM 852 C C . GLY A 1 112 ? -5.135 10.036 2.076 1.00 94.19 112 GLY A C 1
ATOM 853 O O . GLY A 1 112 ? -6.115 10.513 2.654 1.00 94.19 112 GLY A O 1
ATOM 854 N N . GLY A 1 113 ? -4.174 9.362 2.706 1.00 94.75 113 GLY A N 1
ATOM 855 C CA . GLY A 1 113 ? -4.066 9.204 4.155 1.00 94.75 113 GLY A CA 1
ATOM 856 C C . GLY A 1 113 ? -2.915 10.008 4.763 1.00 94.75 113 GLY A C 1
ATOM 857 O O . GLY A 1 113 ? -2.194 10.736 4.077 1.00 94.75 113 GLY A O 1
ATOM 858 N N . ILE A 1 114 ? -2.744 9.867 6.076 1.00 93.62 114 ILE A N 1
ATOM 859 C CA . ILE A 1 114 ? -1.637 10.445 6.847 1.00 93.62 114 ILE A CA 1
ATOM 860 C C . ILE A 1 114 ? -0.921 9.301 7.585 1.00 93.62 114 ILE A C 1
ATOM 862 O O . ILE A 1 114 ? -1.533 8.690 8.459 1.00 93.62 114 ILE A O 1
ATOM 866 N N . PRO A 1 115 ? 0.345 8.972 7.271 1.00 93.31 115 PRO A N 1
ATOM 867 C CA . PRO A 1 115 ? 1.046 7.886 7.949 1.00 93.31 115 PRO A CA 1
ATOM 868 C C . PRO A 1 115 ? 1.302 8.232 9.423 1.00 93.31 115 PRO A C 1
ATOM 870 O O . PRO A 1 115 ? 1.738 9.337 9.745 1.00 93.31 115 PRO A O 1
ATOM 873 N N . VAL A 1 116 ? 1.052 7.276 10.317 1.00 90.31 116 VAL A N 1
ATOM 874 C CA . VAL A 1 116 ? 1.341 7.370 11.760 1.00 90.31 116 VAL A CA 1
ATOM 875 C C . VAL A 1 116 ? 2.050 6.107 12.235 1.00 90.31 116 VAL A C 1
ATOM 877 O O . VAL A 1 116 ? 1.963 5.081 11.567 1.00 90.31 116 VAL A O 1
ATOM 880 N N . THR A 1 117 ? 2.772 6.169 13.356 1.00 75.00 117 THR A N 1
ATOM 881 C CA . THR A 1 117 ? 3.636 5.058 13.802 1.00 75.00 117 THR A CA 1
ATOM 882 C C . THR A 1 117 ? 3.372 4.575 15.226 1.00 75.00 117 THR A C 1
ATOM 884 O O . THR A 1 117 ? 3.435 3.372 15.457 1.00 75.00 117 THR A O 1
ATOM 887 N N . GLU A 1 118 ? 3.096 5.476 16.176 1.00 69.19 118 GLU A N 1
ATOM 888 C CA . GLU A 1 118 ? 3.086 5.121 17.612 1.00 69.19 118 GLU A CA 1
ATOM 889 C C . GLU A 1 118 ? 1.979 5.799 18.437 1.00 69.19 118 GLU A C 1
ATOM 891 O O . GLU A 1 118 ? 1.744 5.421 19.581 1.00 69.19 118 GLU A O 1
ATOM 896 N N . ASP A 1 119 ? 1.279 6.791 17.884 1.00 77.19 119 ASP A N 1
ATOM 897 C CA . ASP A 1 119 ? 0.258 7.542 18.621 1.00 77.19 119 ASP A CA 1
ATOM 898 C C . ASP A 1 119 ? -1.119 6.893 18.434 1.00 77.19 119 ASP A C 1
ATOM 900 O O . ASP A 1 119 ? -1.855 7.253 17.514 1.00 77.19 119 ASP A O 1
ATOM 904 N N . ALA A 1 120 ? -1.420 5.896 19.275 1.00 70.31 120 ALA A N 1
ATOM 905 C CA . ALA A 1 120 ? -2.622 5.063 19.194 1.00 70.31 120 ALA A CA 1
ATOM 906 C C . ALA A 1 120 ? -3.921 5.881 19.107 1.00 70.31 120 ALA A C 1
ATOM 908 O O . ALA A 1 120 ? -4.769 5.594 18.264 1.00 70.31 120 ALA A O 1
ATOM 909 N N . GLU A 1 121 ? -4.045 6.945 19.908 1.00 77.44 121 GLU A N 1
ATOM 910 C CA . GLU A 1 121 ? -5.228 7.820 19.939 1.00 77.44 121 GLU A CA 1
ATOM 911 C C . GLU A 1 121 ? -5.465 8.524 18.599 1.00 77.44 121 GLU A C 1
ATOM 913 O O . GLU A 1 121 ? -6.593 8.870 18.250 1.00 77.44 121 GLU A O 1
ATOM 918 N N . LYS A 1 122 ? -4.400 8.719 17.819 1.00 83.75 122 LYS A N 1
ATOM 919 C CA . LYS A 1 122 ? -4.475 9.327 16.497 1.00 83.75 122 LYS A CA 1
ATOM 920 C C . LYS A 1 122 ? -4.706 8.323 15.391 1.00 83.75 122 LYS A C 1
ATOM 922 O O . LYS A 1 122 ? -4.750 8.773 14.260 1.00 83.75 122 LYS A O 1
ATOM 927 N N . ILE A 1 123 ? -4.808 7.016 15.619 1.00 92.31 123 ILE A N 1
ATOM 928 C CA . ILE A 1 123 ? -4.950 6.046 14.523 1.00 92.31 123 ILE A CA 1
ATOM 929 C C . ILE A 1 123 ? -6.425 5.934 14.119 1.00 92.31 123 ILE A C 1
ATOM 931 O O . ILE A 1 123 ? -7.215 5.323 14.832 1.00 92.31 123 ILE A O 1
ATOM 935 N N . ALA A 1 124 ? -6.797 6.480 12.956 1.00 95.25 124 ALA A N 1
ATOM 936 C CA . ALA A 1 124 ? -8.166 6.404 12.434 1.00 95.25 124 ALA A CA 1
ATOM 937 C C . ALA A 1 124 ? -8.429 5.140 11.598 1.00 95.25 124 ALA A C 1
ATOM 939 O O . ALA A 1 124 ? -9.571 4.692 11.501 1.00 95.25 124 ALA A O 1
ATOM 940 N N . LYS A 1 125 ? -7.389 4.555 10.986 1.00 96.56 125 LYS A N 1
ATOM 941 C CA . LYS A 1 125 ? -7.449 3.287 10.241 1.00 96.56 125 LYS A CA 1
ATOM 942 C C . LYS A 1 125 ? -6.224 2.422 10.536 1.00 96.56 125 LYS A C 1
ATOM 944 O O . LYS A 1 125 ? -5.097 2.919 10.505 1.00 96.56 125 LYS A O 1
ATOM 949 N N . ILE A 1 126 ? -6.443 1.125 10.749 1.00 95.88 126 ILE A N 1
ATOM 950 C CA . ILE A 1 126 ? -5.377 0.119 10.872 1.00 95.88 126 ILE A CA 1
ATOM 951 C C . ILE A 1 126 ? -5.445 -0.819 9.670 1.00 95.88 126 ILE A C 1
ATOM 953 O O . ILE A 1 126 ? -6.509 -1.349 9.354 1.00 95.88 126 ILE A O 1
ATOM 957 N N . ILE A 1 127 ? -4.306 -1.045 9.024 1.00 96.69 127 ILE A N 1
ATOM 958 C CA . ILE A 1 127 ? -4.149 -1.987 7.918 1.00 96.69 127 ILE A CA 1
ATOM 959 C C . ILE A 1 127 ? -3.107 -3.034 8.321 1.00 96.69 127 ILE A C 1
ATOM 961 O O . ILE A 1 127 ? -1.931 -2.725 8.512 1.00 96.69 127 ILE A O 1
ATOM 965 N N . PHE A 1 128 ? -3.529 -4.285 8.441 1.00 95.56 128 PHE A N 1
ATOM 966 C CA . PHE A 1 128 ? -2.648 -5.418 8.686 1.00 95.56 128 PHE A CA 1
ATOM 967 C C . PHE A 1 128 ? -2.200 -6.037 7.363 1.00 95.56 128 PHE A C 1
ATOM 969 O O . PHE A 1 128 ? -3.033 -6.342 6.514 1.00 95.56 128 PHE A O 1
ATOM 976 N N . ILE A 1 129 ? -0.899 -6.262 7.199 1.00 94.50 129 ILE A N 1
ATOM 977 C CA . ILE A 1 129 ? -0.350 -7.042 6.084 1.00 94.50 129 ILE A CA 1
ATOM 978 C C . ILE A 1 129 ? -0.183 -8.486 6.556 1.00 94.50 129 ILE A C 1
ATOM 980 O O . ILE A 1 129 ? 0.548 -8.763 7.512 1.00 94.50 129 ILE A O 1
ATOM 984 N N . ASP A 1 130 ? -0.883 -9.399 5.890 1.00 93.56 130 ASP A N 1
ATOM 985 C CA . ASP A 1 130 ? -1.008 -10.800 6.275 1.00 93.56 130 ASP A CA 1
ATOM 986 C C . ASP A 1 130 ? -0.785 -11.753 5.087 1.00 93.56 130 ASP A C 1
ATOM 988 O O . ASP A 1 130 ? -1.708 -12.430 4.629 1.00 93.56 130 ASP A O 1
ATOM 992 N N . PRO A 1 131 ? 0.462 -11.881 4.604 1.00 84.88 131 PRO A N 1
ATOM 993 C CA . PRO A 1 131 ? 0.781 -12.761 3.480 1.00 84.88 131 PRO A CA 1
ATOM 994 C C . PRO A 1 131 ? 0.529 -14.245 3.806 1.00 84.88 131 PRO A C 1
ATOM 996 O O . PRO A 1 131 ? 0.470 -15.091 2.916 1.00 84.88 131 PRO A O 1
ATOM 999 N N . ALA A 1 132 ? 0.417 -14.586 5.095 1.00 87.88 132 ALA A N 1
ATOM 1000 C CA . ALA A 1 132 ? 0.279 -15.951 5.589 1.00 87.88 132 ALA A CA 1
ATOM 1001 C C . ALA A 1 132 ? -1.167 -16.341 5.942 1.00 87.88 132 ALA A C 1
ATOM 1003 O O . ALA A 1 132 ? -1.374 -17.464 6.407 1.00 87.88 132 ALA A O 1
ATOM 1004 N N . ASN A 1 133 ? -2.149 -15.455 5.735 1.00 89.31 133 ASN A N 1
ATOM 1005 C CA . ASN A 1 133 ? -3.563 -15.684 6.055 1.00 89.31 133 ASN A CA 1
ATOM 1006 C C . ASN A 1 133 ? -3.816 -16.069 7.531 1.00 89.31 133 ASN A C 1
ATOM 1008 O O . ASN A 1 133 ? -4.632 -16.944 7.832 1.00 89.31 133 ASN A O 1
ATOM 1012 N N . LYS A 1 134 ? -3.095 -15.441 8.467 1.00 92.12 134 LYS A N 1
ATOM 1013 C CA . LYS A 1 134 ? -3.207 -15.640 9.922 1.00 92.12 134 LYS A CA 1
ATOM 1014 C C . LYS A 1 134 ? -3.966 -14.527 10.648 1.00 92.12 134 LYS A C 1
ATOM 1016 O O . LYS A 1 134 ? -4.130 -14.607 11.864 1.00 92.12 134 LYS A O 1
ATOM 1021 N N . ALA A 1 135 ? -4.456 -13.510 9.949 1.00 92.69 135 ALA A N 1
ATOM 1022 C CA . ALA A 1 135 ? -5.060 -12.326 10.544 1.00 92.69 135 ALA A CA 1
ATOM 1023 C C . ALA A 1 135 ? -6.252 -12.665 11.440 1.00 92.69 135 ALA A C 1
ATOM 1025 O O . ALA A 1 135 ? -6.306 -12.193 12.567 1.00 92.69 135 ALA A O 1
ATOM 1026 N N . PHE A 1 136 ? -7.141 -13.572 11.025 1.00 90.94 136 PHE A N 1
ATOM 1027 C CA . PHE A 1 136 ? -8.281 -13.989 11.855 1.00 90.94 136 PHE A CA 1
ATOM 1028 C C . PHE A 1 136 ? -7.886 -14.664 13.177 1.00 90.94 136 PHE A C 1
ATOM 1030 O O . PHE A 1 136 ? -8.695 -14.714 14.097 1.00 90.94 136 PHE A O 1
ATOM 1037 N N . GLN A 1 137 ? -6.658 -15.181 13.281 1.00 92.06 137 GLN A N 1
ATOM 1038 C CA . GLN A 1 137 ? -6.125 -15.750 14.520 1.00 92.06 137 GLN A CA 1
ATOM 1039 C C . GLN A 1 137 ? -5.409 -14.692 15.366 1.00 92.06 137 GLN A C 1
ATOM 1041 O O . GLN A 1 137 ? -5.516 -14.718 16.585 1.00 92.06 137 GLN A O 1
ATOM 1046 N N . LEU A 1 138 ? -4.671 -13.777 14.729 1.00 92.88 138 LEU A N 1
ATOM 1047 C CA . LEU A 1 138 ? -3.763 -12.848 15.412 1.00 92.88 138 LEU A CA 1
ATOM 1048 C C . LEU A 1 138 ? -4.399 -11.490 15.734 1.00 92.88 138 LEU A C 1
ATOM 1050 O O . LEU A 1 138 ? -4.142 -10.926 16.794 1.00 92.88 138 LEU A O 1
ATOM 1054 N N . VAL A 1 139 ? -5.221 -10.956 14.829 1.00 94.00 139 VAL A N 1
ATOM 1055 C CA . VAL A 1 139 ? -5.833 -9.626 14.957 1.00 94.00 139 VAL A CA 1
ATOM 1056 C C . VAL A 1 139 ? -6.705 -9.503 16.211 1.00 94.00 139 VAL A C 1
ATOM 1058 O O . VAL A 1 139 ? -6.534 -8.496 16.891 1.00 94.00 139 VAL A O 1
ATOM 1061 N N . PRO A 1 140 ? -7.560 -10.481 16.594 1.00 93.00 140 PRO A N 1
ATOM 1062 C CA . PRO A 1 140 ? -8.370 -10.373 17.812 1.00 93.00 140 PRO A CA 1
ATOM 1063 C C . PRO A 1 140 ? -7.567 -10.108 19.090 1.00 93.00 140 PRO A C 1
ATOM 1065 O O . PRO A 1 140 ? -8.031 -9.379 19.961 1.00 93.00 140 PRO A O 1
ATOM 1068 N N . GLU A 1 141 ? -6.372 -10.691 19.206 1.00 91.31 141 GLU A N 1
ATOM 1069 C CA . GLU A 1 141 ? -5.485 -10.465 20.351 1.00 91.31 141 GLU A CA 1
ATOM 1070 C C . GLU A 1 141 ? -4.718 -9.146 20.204 1.00 91.31 141 GLU A C 1
ATOM 1072 O O . GLU A 1 141 ? -4.614 -8.386 21.163 1.00 91.31 141 GLU A O 1
ATOM 1077 N N . LEU A 1 142 ? -4.226 -8.838 18.999 1.00 90.44 142 LEU A N 1
ATOM 1078 C CA . LEU A 1 142 ? -3.453 -7.621 18.737 1.00 90.44 142 LEU A CA 1
ATOM 1079 C C . LEU A 1 142 ? -4.259 -6.352 18.993 1.00 90.44 142 LEU A C 1
ATOM 1081 O O . LEU A 1 142 ? -3.743 -5.429 19.602 1.00 90.44 142 LEU A O 1
ATOM 1085 N N . ILE A 1 143 ? -5.526 -6.296 18.590 1.00 91.56 143 ILE A N 1
ATOM 1086 C CA . ILE A 1 143 ? -6.355 -5.094 18.782 1.00 91.56 143 ILE A CA 1
ATOM 1087 C C . ILE A 1 143 ? -6.612 -4.767 20.260 1.00 91.56 143 ILE A C 1
ATOM 1089 O O . ILE A 1 143 ? -7.049 -3.663 20.562 1.00 91.56 143 ILE A O 1
ATOM 1093 N N . GLN A 1 144 ? -6.357 -5.716 21.167 1.00 89.38 144 GLN A N 1
ATOM 1094 C CA . GLN A 1 144 ? -6.438 -5.527 22.618 1.00 89.38 144 GLN A CA 1
ATOM 1095 C C . GLN A 1 144 ? -5.109 -5.044 23.222 1.00 89.38 144 GLN A C 1
ATOM 1097 O O . GLN A 1 144 ? -5.066 -4.681 24.396 1.00 89.38 144 GLN A O 1
ATOM 1102 N N . ASP A 1 145 ? -4.021 -5.041 22.447 1.00 87.06 145 ASP A N 1
ATOM 1103 C CA . ASP A 1 145 ? -2.733 -4.485 22.856 1.00 87.06 145 ASP A CA 1
ATOM 1104 C C . ASP A 1 145 ? -2.825 -2.954 22.963 1.00 87.06 145 ASP A C 1
ATOM 1106 O O . ASP A 1 145 ? -3.550 -2.297 22.211 1.00 87.06 145 ASP A O 1
ATOM 1110 N N . ASN A 1 146 ? -2.037 -2.365 23.863 1.00 80.38 146 ASN A N 1
ATOM 1111 C CA . ASN A 1 146 ? -1.978 -0.924 24.105 1.00 80.38 146 ASN A CA 1
ATOM 1112 C C . ASN A 1 146 ? -1.678 -0.116 22.836 1.00 80.38 146 ASN A C 1
ATOM 1114 O O . ASN A 1 146 ? -2.072 1.044 22.753 1.00 80.38 146 ASN A O 1
ATOM 1118 N N . LEU A 1 147 ? -0.995 -0.715 21.855 1.00 82.38 147 LEU A N 1
ATOM 1119 C CA . LEU A 1 147 ? -0.713 -0.066 20.575 1.00 82.38 147 LEU A CA 1
ATOM 1120 C C . LEU A 1 147 ? -1.990 0.264 19.779 1.00 82.38 147 LEU A C 1
ATOM 1122 O O . LEU A 1 147 ? -1.995 1.229 19.019 1.00 82.38 147 LEU A O 1
ATOM 1126 N N . PHE A 1 148 ? -3.061 -0.519 19.939 1.00 89.38 148 PHE A N 1
ATOM 1127 C CA . PHE A 1 148 ? -4.261 -0.429 19.101 1.00 89.38 148 PHE A CA 1
ATOM 1128 C C . PHE A 1 148 ? -5.548 -0.179 19.892 1.00 89.38 148 PHE A C 1
ATOM 1130 O O . PHE A 1 148 ? -6.440 0.497 19.382 1.00 89.38 148 PHE A O 1
ATOM 1137 N N . ALA A 1 149 ? -5.661 -0.692 21.119 1.00 88.31 149 ALA A N 1
ATOM 1138 C CA . ALA A 1 149 ? -6.920 -0.756 21.865 1.00 88.31 149 ALA A CA 1
ATOM 1139 C C . ALA A 1 149 ? -7.590 0.609 22.103 1.00 88.31 149 ALA A C 1
ATOM 1141 O O . ALA A 1 149 ? -8.813 0.690 22.137 1.00 88.31 149 ALA A O 1
ATOM 1142 N N . GLY A 1 150 ? -6.799 1.677 22.248 1.00 87.06 150 GLY A N 1
ATOM 1143 C CA . GLY A 1 150 ? -7.290 3.049 22.443 1.00 87.06 150 GLY A CA 1
ATOM 1144 C C . GLY A 1 150 ? -7.466 3.860 21.157 1.00 87.06 150 GLY A C 1
ATOM 1145 O O . GLY A 1 150 ? -7.599 5.077 21.226 1.00 87.06 150 GLY A O 1
ATOM 1146 N N . SER A 1 151 ? -7.385 3.226 19.987 1.00 92.62 151 SER A N 1
ATOM 1147 C CA . SER A 1 151 ? -7.458 3.933 18.709 1.00 92.62 151 SER A CA 1
ATOM 1148 C C . SER A 1 151 ? -8.886 4.149 18.221 1.00 92.62 151 SER A C 1
ATOM 1150 O O . SER A 1 151 ? -9.747 3.274 18.347 1.00 92.62 151 SER A O 1
ATOM 1152 N N . GLU A 1 152 ? -9.105 5.270 17.528 1.00 93.12 152 GLU A N 1
ATOM 1153 C CA . GLU A 1 152 ? -10.336 5.515 16.770 1.00 93.12 152 GLU A CA 1
ATOM 1154 C C . GLU A 1 152 ? -10.616 4.373 15.776 1.00 93.12 152 GLU A C 1
ATOM 1156 O O . GLU A 1 152 ? -11.772 4.025 15.529 1.00 93.12 152 GLU A O 1
ATOM 1161 N N . ALA A 1 153 ? -9.565 3.758 15.227 1.00 94.56 153 ALA A N 1
ATOM 1162 C CA . ALA A 1 153 ? -9.683 2.639 14.309 1.00 94.56 153 ALA A CA 1
ATOM 1163 C C . ALA A 1 153 ? -10.375 1.426 14.939 1.00 94.56 153 ALA A C 1
ATOM 1165 O O . ALA A 1 153 ? -11.232 0.820 14.297 1.00 94.56 153 ALA A O 1
ATOM 1166 N N . VAL A 1 154 ? -10.044 1.076 16.184 1.00 94.19 154 VAL A N 1
ATOM 1167 C CA . VAL A 1 154 ? -10.723 -0.014 16.899 1.00 94.19 154 VAL A CA 1
ATOM 1168 C C . VAL A 1 154 ? -12.143 0.408 17.276 1.00 94.19 154 VAL A C 1
ATOM 1170 O O . VAL A 1 154 ? -13.090 -0.313 16.968 1.00 94.19 154 VAL A O 1
ATOM 1173 N N . GLU A 1 155 ? -12.322 1.606 17.841 1.00 92.62 155 GLU A N 1
ATOM 1174 C CA . GLU A 1 155 ? -13.638 2.116 18.260 1.00 92.62 155 GLU A CA 1
ATOM 1175 C C . GLU A 1 155 ? -14.655 2.194 17.112 1.00 92.62 155 GLU A C 1
ATOM 1177 O O . GLU A 1 155 ? -15.832 1.869 17.280 1.00 92.62 155 GLU A O 1
ATOM 1182 N N . LYS A 1 156 ? -14.208 2.626 15.928 1.00 94.06 156 LYS A N 1
ATOM 1183 C CA . LYS A 1 156 ? -15.044 2.793 14.729 1.00 94.06 156 LYS A CA 1
ATOM 1184 C C . LYS A 1 156 ? -14.943 1.621 13.758 1.00 94.06 156 LYS A C 1
ATOM 1186 O O . LYS A 1 156 ? -15.442 1.728 12.630 1.00 94.06 156 LYS A O 1
ATOM 1191 N N . ASN A 1 157 ? -14.310 0.521 14.175 1.00 95.25 157 ASN A N 1
ATOM 1192 C CA . ASN A 1 157 ? -14.183 -0.706 13.394 1.00 95.25 157 ASN A CA 1
ATOM 1193 C C . ASN A 1 157 ? -13.639 -0.430 11.972 1.00 95.25 157 ASN A C 1
ATOM 1195 O O . ASN A 1 157 ? -14.229 -0.793 10.951 1.00 95.25 157 ASN A O 1
ATOM 1199 N N . GLN A 1 158 ? -12.537 0.319 11.916 1.00 96.62 158 GLN A N 1
ATOM 1200 C CA . GLN A 1 158 ? -11.773 0.685 10.723 1.00 96.62 158 GLN A CA 1
ATOM 1201 C C . GLN A 1 158 ? -10.489 -0.150 10.643 1.00 96.62 158 GLN A C 1
ATOM 1203 O O . GLN A 1 158 ? -9.371 0.375 10.629 1.00 96.62 158 GLN A O 1
ATOM 1208 N N . ILE A 1 159 ? -10.669 -1.468 10.624 1.00 96.88 159 ILE A N 1
ATOM 1209 C CA . ILE A 1 159 ? -9.585 -2.444 10.611 1.00 96.88 159 ILE A CA 1
ATOM 1210 C C . ILE A 1 159 ? -9.636 -3.196 9.287 1.00 96.88 159 ILE A C 1
ATOM 1212 O O . ILE A 1 159 ? -10.680 -3.706 8.882 1.00 96.88 159 ILE A O 1
ATOM 1216 N N . TYR A 1 160 ? -8.500 -3.258 8.608 1.00 97.81 160 TYR A N 1
ATOM 1217 C CA . TYR A 1 160 ? -8.377 -3.817 7.270 1.00 97.81 160 TYR A CA 1
ATOM 1218 C C . TYR A 1 160 ? -7.235 -4.819 7.229 1.00 97.81 160 TYR A C 1
ATOM 1220 O O . TYR A 1 160 ? -6.259 -4.693 7.968 1.00 97.81 160 TYR A O 1
ATOM 1228 N N . ILE A 1 161 ? -7.356 -5.817 6.364 1.00 97.12 161 ILE A N 1
ATOM 1229 C CA . ILE A 1 161 ? -6.354 -6.860 6.168 1.00 97.12 161 ILE A CA 1
ATOM 1230 C C . ILE A 1 161 ? -6.028 -6.914 4.684 1.00 97.12 161 ILE A C 1
ATOM 1232 O O . ILE A 1 161 ? -6.922 -7.124 3.870 1.00 97.12 161 ILE A O 1
ATOM 1236 N N . ILE A 1 162 ? -4.755 -6.757 4.342 1.00 96.44 162 ILE A N 1
ATOM 1237 C CA . ILE A 1 162 ? -4.217 -7.027 3.012 1.00 96.44 162 ILE A CA 1
ATOM 1238 C C . ILE A 1 162 ? -3.620 -8.432 3.038 1.00 96.44 162 ILE A C 1
ATOM 1240 O O . ILE A 1 162 ? -2.733 -8.718 3.841 1.00 96.44 162 ILE A O 1
ATOM 1244 N N . GLN A 1 163 ? -4.112 -9.305 2.163 1.00 91.81 163 GLN A N 1
ATOM 1245 C CA . GLN A 1 163 ? -3.686 -10.706 2.055 1.00 91.81 163 GLN A CA 1
ATOM 1246 C C . GLN A 1 163 ? -2.730 -10.943 0.880 1.00 91.81 163 GLN A C 1
ATOM 1248 O O . GLN A 1 163 ? -2.271 -12.065 0.672 1.00 91.81 163 GLN A O 1
ATOM 1253 N N . ASP A 1 164 ? -2.442 -9.903 0.095 1.00 87.62 164 ASP A N 1
ATOM 1254 C CA . ASP A 1 164 ? -1.526 -9.994 -1.035 1.00 87.62 164 ASP A CA 1
ATOM 1255 C C . ASP A 1 164 ? -0.091 -10.281 -0.538 1.00 87.62 164 ASP A C 1
ATOM 1257 O O . ASP A 1 164 ? 0.490 -9.457 0.179 1.00 87.62 164 ASP A O 1
ATOM 1261 N N . PRO A 1 165 ? 0.493 -11.445 -0.889 1.00 81.50 165 PRO A N 1
ATOM 1262 C CA . PRO A 1 165 ? 1.797 -11.855 -0.389 1.00 81.50 165 PRO A CA 1
ATOM 1263 C C . PRO A 1 165 ? 2.955 -11.006 -0.919 1.00 81.50 165 PRO A C 1
ATOM 1265 O O . PRO A 1 165 ? 4.046 -11.045 -0.350 1.00 81.50 165 PRO A O 1
ATOM 1268 N N . GLU A 1 166 ? 2.735 -10.254 -1.996 1.00 81.19 166 GLU A N 1
ATOM 1269 C CA . GLU A 1 166 ? 3.749 -9.405 -2.618 1.00 81.19 166 GLU A CA 1
ATOM 1270 C C . GLU A 1 166 ? 3.656 -7.945 -2.157 1.00 81.19 166 GLU A C 1
ATOM 1272 O O . GLU A 1 166 ? 4.551 -7.156 -2.466 1.00 81.19 166 GLU A O 1
ATOM 1277 N N . PHE A 1 167 ? 2.619 -7.586 -1.391 1.00 86.94 167 PHE A N 1
ATOM 1278 C CA . PHE A 1 167 ? 2.347 -6.205 -1.003 1.00 86.94 167 PHE A CA 1
ATOM 1279 C C . PHE A 1 167 ? 3.495 -5.590 -0.200 1.00 86.94 167 PHE A C 1
ATOM 1281 O O . PHE A 1 167 ? 3.874 -6.089 0.864 1.00 86.94 167 PHE A O 1
ATOM 1288 N N . ALA A 1 168 ? 4.019 -4.473 -0.706 1.00 81.19 168 ALA A N 1
ATOM 1289 C CA . ALA A 1 168 ? 5.086 -3.676 -0.111 1.00 81.19 168 ALA A CA 1
ATOM 1290 C C . ALA A 1 168 ? 6.386 -4.453 0.182 1.00 81.19 168 ALA A C 1
ATOM 1292 O O . ALA A 1 168 ? 7.237 -3.977 0.934 1.00 81.19 168 ALA A O 1
ATOM 1293 N N . GLN A 1 169 ? 6.572 -5.634 -0.422 1.00 74.81 169 GLN A N 1
ATOM 1294 C CA . GLN A 1 169 ? 7.792 -6.434 -0.271 1.00 74.81 169 GLN A CA 1
ATOM 1295 C C . GLN A 1 169 ? 8.929 -5.901 -1.144 1.00 74.81 169 GLN A C 1
ATOM 1297 O O . GLN A 1 169 ? 10.103 -5.970 -0.772 1.00 74.81 169 GLN A O 1
ATOM 1302 N N . ILE A 1 170 ? 8.588 -5.393 -2.332 1.00 71.00 170 ILE A N 1
ATOM 1303 C CA . ILE A 1 170 ? 9.560 -4.930 -3.321 1.00 71.00 170 ILE A CA 1
ATOM 1304 C C . ILE A 1 170 ? 9.070 -3.605 -3.901 1.00 71.00 170 ILE A C 1
ATOM 1306 O O . ILE A 1 170 ? 8.181 -3.602 -4.758 1.00 71.00 170 ILE A O 1
ATOM 1310 N N . PRO A 1 171 ? 9.654 -2.479 -3.460 1.00 65.31 171 PRO A N 1
ATOM 1311 C CA . PRO A 1 171 ? 9.262 -1.167 -3.943 1.00 65.31 171 PRO A CA 1
ATOM 1312 C C . PRO A 1 171 ? 9.299 -1.081 -5.472 1.00 65.31 171 PRO A C 1
ATOM 1314 O O . PRO A 1 171 ? 10.271 -1.497 -6.105 1.00 65.31 171 PRO A O 1
ATOM 1317 N N . GLY A 1 172 ? 8.234 -0.542 -6.063 1.00 61.88 172 GLY A N 1
ATOM 1318 C CA . GLY A 1 172 ? 8.148 -0.275 -7.501 1.00 61.88 172 GLY A CA 1
ATOM 1319 C C . GLY A 1 172 ? 7.604 -1.407 -8.374 1.00 61.88 172 GLY A C 1
ATOM 1320 O O . GLY A 1 172 ? 7.235 -1.137 -9.510 1.00 61.88 172 GLY A O 1
ATOM 1321 N N . VAL A 1 173 ? 7.499 -2.643 -7.872 1.00 68.06 173 VAL A N 1
ATOM 1322 C CA . VAL A 1 173 ? 7.040 -3.795 -8.674 1.00 68.06 173 VAL A CA 1
ATOM 1323 C C . VAL A 1 173 ? 5.538 -3.752 -8.926 1.00 68.06 173 VAL A C 1
ATOM 1325 O O . VAL A 1 173 ? 5.098 -3.714 -10.068 1.00 68.06 173 VAL A O 1
ATOM 1328 N N . ASN A 1 174 ? 4.763 -3.745 -7.845 1.00 78.88 174 ASN A N 1
ATOM 1329 C CA . ASN A 1 174 ? 3.305 -3.729 -7.879 1.00 78.88 174 ASN A CA 1
ATOM 1330 C C . ASN A 1 174 ? 2.772 -2.358 -7.455 1.00 78.88 174 ASN A C 1
ATOM 1332 O O . ASN A 1 174 ? 1.620 -2.249 -7.056 1.00 78.88 174 ASN A O 1
ATOM 1336 N N . TYR A 1 175 ? 3.607 -1.316 -7.529 1.00 79.75 175 TYR A N 1
ATOM 1337 C CA . TYR A 1 175 ? 3.347 -0.023 -6.893 1.00 79.75 175 TYR A CA 1
ATOM 1338 C C . TYR A 1 175 ? 1.977 0.548 -7.232 1.00 79.75 175 TYR A C 1
ATOM 1340 O O . TYR A 1 175 ? 1.280 1.040 -6.357 1.00 79.75 175 TYR A O 1
ATOM 1348 N N . LEU A 1 176 ? 1.584 0.441 -8.497 1.00 84.00 176 LEU A N 1
ATOM 1349 C CA . LEU A 1 176 ? 0.315 0.956 -8.971 1.00 84.00 176 LEU A CA 1
ATOM 1350 C C . LEU A 1 176 ? -0.873 0.257 -8.306 1.00 84.00 176 LEU A C 1
ATOM 1352 O O . LEU A 1 176 ? -1.665 0.892 -7.620 1.00 84.00 176 LEU A O 1
ATOM 1356 N N . LYS A 1 177 ? -0.897 -1.072 -8.384 1.00 88.38 177 LYS A N 1
ATOM 1357 C CA . LYS A 1 177 ? -1.876 -1.918 -7.698 1.00 88.38 177 LYS A CA 1
ATOM 1358 C C . LYS A 1 177 ? -1.857 -1.705 -6.180 1.00 88.38 177 LYS A C 1
ATOM 1360 O O . LYS A 1 177 ? -2.899 -1.693 -5.535 1.00 88.38 177 LYS A O 1
ATOM 1365 N N . GLU A 1 178 ? -0.680 -1.536 -5.581 1.00 90.75 178 GLU A N 1
ATOM 1366 C CA . GLU A 1 178 ? -0.542 -1.252 -4.149 1.00 90.75 178 GLU A CA 1
ATOM 1367 C C . GLU A 1 178 ? -1.149 0.110 -3.782 1.00 90.75 178 GLU A C 1
ATOM 1369 O O . GLU A 1 178 ? -1.825 0.218 -2.757 1.00 90.75 178 GLU A O 1
ATOM 1374 N N . LEU A 1 179 ? -0.961 1.131 -4.625 1.00 91.88 179 LEU A N 1
ATOM 1375 C CA . LEU A 1 179 ? -1.604 2.435 -4.479 1.00 91.88 179 LEU A CA 1
ATOM 1376 C C . LEU A 1 179 ? -3.120 2.341 -4.637 1.00 91.88 179 LEU A C 1
ATOM 1378 O O . LEU A 1 179 ? -3.831 2.955 -3.846 1.00 91.88 179 LEU A O 1
ATOM 1382 N N . GLU A 1 180 ? -3.616 1.583 -5.614 1.00 93.38 180 GLU A N 1
ATOM 1383 C CA . GLU A 1 180 ? -5.050 1.359 -5.810 1.00 93.38 180 GLU A CA 1
ATOM 1384 C C . GLU A 1 180 ? -5.671 0.693 -4.576 1.00 93.38 180 GLU A C 1
ATOM 1386 O O . GLU A 1 180 ? -6.624 1.232 -4.014 1.00 93.38 180 GLU A O 1
ATOM 1391 N N . ILE A 1 181 ? -5.081 -0.405 -4.083 1.00 95.44 181 ILE A N 1
ATOM 1392 C CA . ILE A 1 181 ? -5.503 -1.096 -2.851 1.00 95.44 181 ILE A CA 1
ATOM 1393 C C . ILE A 1 181 ? -5.548 -0.119 -1.669 1.00 95.44 181 ILE A C 1
ATOM 1395 O O . ILE A 1 181 ? -6.541 -0.058 -0.940 1.00 95.44 181 ILE A O 1
ATOM 1399 N N . LEU A 1 182 ? -4.490 0.672 -1.473 1.00 96.25 182 LEU A N 1
ATOM 1400 C CA . LEU A 1 182 ? -4.454 1.660 -0.397 1.00 96.25 182 LEU A CA 1
ATOM 1401 C C . LEU A 1 182 ? -5.519 2.745 -0.590 1.00 96.25 182 LEU A C 1
ATOM 1403 O O . LEU A 1 182 ? -6.190 3.107 0.374 1.00 96.25 182 LEU A O 1
ATOM 1407 N N . ALA A 1 183 ? -5.707 3.254 -1.807 1.00 95.75 183 ALA A N 1
ATOM 1408 C CA . ALA A 1 183 ? -6.684 4.296 -2.104 1.00 95.75 183 ALA A CA 1
ATOM 1409 C C . ALA A 1 183 ? -8.123 3.814 -1.862 1.00 95.75 183 ALA A C 1
ATOM 1411 O O . ALA A 1 183 ? -8.920 4.564 -1.292 1.00 95.75 183 ALA A O 1
ATOM 1412 N N . GLU A 1 184 ? -8.448 2.563 -2.205 1.00 96.06 184 GLU A N 1
ATOM 1413 C CA . GLU A 1 184 ? -9.738 1.950 -1.860 1.00 96.06 184 GLU A CA 1
ATOM 1414 C C . GLU A 1 184 ? -9.958 1.879 -0.348 1.00 96.06 184 GLU A C 1
ATOM 1416 O O . GLU A 1 184 ? -11.006 2.290 0.145 1.00 96.06 184 GLU A O 1
ATOM 1421 N N . ILE A 1 185 ? -8.972 1.388 0.410 1.00 97.19 185 ILE A N 1
ATOM 1422 C CA . ILE A 1 185 ? -9.095 1.212 1.865 1.00 97.19 185 ILE A CA 1
ATOM 1423 C C . ILE A 1 185 ? -9.198 2.566 2.587 1.00 97.19 185 ILE A C 1
ATOM 1425 O O . ILE A 1 185 ? -10.002 2.762 3.515 1.00 97.19 185 ILE A O 1
ATOM 1429 N N . ILE A 1 186 ? -8.345 3.511 2.191 1.00 96.88 186 ILE A N 1
ATOM 1430 C CA . ILE A 1 186 ? -8.181 4.803 2.859 1.00 96.88 186 ILE A CA 1
ATOM 1431 C C . ILE A 1 186 ? -9.324 5.747 2.472 1.00 96.88 186 ILE A C 1
ATOM 1433 O O . ILE A 1 186 ? -9.866 6.429 3.346 1.00 96.88 186 ILE A O 1
ATOM 1437 N N . GLN A 1 187 ? -9.737 5.756 1.203 1.00 94.94 187 GLN A N 1
ATOM 1438 C CA . GLN A 1 187 ? -10.734 6.675 0.651 1.00 94.94 187 GLN A CA 1
ATOM 1439 C C . GLN A 1 187 ? -11.849 5.939 -0.139 1.00 94.94 187 GLN A C 1
ATOM 1441 O O . GLN A 1 187 ? -12.134 6.296 -1.288 1.00 94.94 187 GLN A O 1
ATOM 1446 N N . PRO A 1 188 ? -12.586 4.988 0.478 1.00 93.31 188 PRO A N 1
ATOM 1447 C CA . PRO A 1 188 ? -13.549 4.109 -0.214 1.00 93.31 188 PRO A CA 1
ATOM 1448 C C . PRO A 1 188 ? -14.739 4.846 -0.846 1.00 93.31 188 PRO A C 1
ATOM 1450 O O . PRO A 1 188 ? -15.444 4.315 -1.697 1.00 93.31 188 PRO A O 1
ATOM 1453 N N . LYS A 1 189 ? -14.993 6.096 -0.438 1.00 90.88 189 LYS A N 1
ATOM 1454 C CA . LYS A 1 189 ? -16.031 6.945 -1.048 1.00 90.88 189 LYS A CA 1
ATOM 1455 C C . LYS A 1 189 ? -15.643 7.457 -2.439 1.00 90.88 189 LYS A C 1
ATOM 1457 O O . LYS A 1 189 ? -16.521 7.871 -3.190 1.00 90.88 189 LYS A O 1
ATOM 1462 N N . TYR A 1 190 ? -14.348 7.488 -2.751 1.00 90.56 190 TYR A N 1
ATOM 1463 C CA . TYR A 1 190 ? -13.800 8.103 -3.962 1.00 90.56 190 TYR A CA 1
ATOM 1464 C C . TYR A 1 190 ? -13.165 7.087 -4.917 1.00 90.56 190 TYR A C 1
ATOM 1466 O O . TYR A 1 190 ? -13.092 7.357 -6.123 1.00 90.56 190 TYR A O 1
ATOM 1474 N N . PHE A 1 191 ? -12.732 5.941 -4.387 1.00 93.06 191 PHE A N 1
ATOM 1475 C CA . PHE A 1 191 ? -12.004 4.911 -5.118 1.00 93.06 191 PHE A CA 1
ATOM 1476 C C . PHE A 1 191 ? -12.692 3.556 -5.000 1.00 93.06 191 PHE A C 1
ATOM 1478 O O . PHE A 1 191 ? -12.967 3.088 -3.899 1.00 93.06 191 PHE A O 1
ATOM 1485 N N . ILE A 1 192 ? -12.977 2.969 -6.163 1.00 91.38 192 ILE A N 1
ATOM 1486 C CA . ILE A 1 192 ? -13.541 1.630 -6.343 1.00 91.38 192 ILE A CA 1
ATOM 1487 C C . ILE A 1 192 ? -12.860 1.049 -7.592 1.00 91.38 192 ILE A C 1
ATOM 1489 O O . ILE A 1 192 ? -13.297 1.289 -8.716 1.00 91.38 192 ILE A O 1
ATOM 1493 N N . PHE A 1 193 ? -11.753 0.356 -7.375 1.00 92.25 193 PHE A N 1
ATOM 1494 C CA . PHE A 1 193 ? -10.939 -0.386 -8.338 1.00 92.25 193 PHE A CA 1
ATOM 1495 C C . PHE A 1 193 ? -11.292 -1.891 -8.373 1.00 92.25 193 PHE A C 1
ATOM 1497 O O . PHE A 1 193 ? -11.045 -2.566 -9.369 1.00 92.25 193 PHE A O 1
ATOM 1504 N N . GLY A 1 194 ? -11.961 -2.410 -7.337 1.00 93.69 194 GLY A N 1
ATOM 1505 C CA . GLY A 1 194 ? -12.452 -3.783 -7.234 1.00 93.69 194 GLY A CA 1
ATOM 1506 C C . GLY A 1 194 ? -11.504 -4.766 -6.539 1.00 93.69 194 GLY A C 1
ATOM 1507 O O . GLY A 1 194 ? -11.616 -5.965 -6.804 1.00 93.69 194 GLY A O 1
ATOM 1508 N N . HIS A 1 195 ? -10.593 -4.306 -5.669 1.00 94.75 195 HIS A N 1
ATOM 1509 C CA . HIS A 1 195 ? -9.657 -5.194 -4.957 1.00 94.75 195 HIS A CA 1
ATOM 1510 C C . HIS A 1 195 ? -10.226 -5.790 -3.661 1.00 94.75 195 HIS A C 1
ATOM 1512 O O . HIS A 1 195 ? -9.683 -6.769 -3.131 1.00 94.75 195 HIS A O 1
ATOM 1518 N N . GLU A 1 196 ? -11.326 -5.232 -3.148 1.00 94.75 196 GLU A N 1
ATOM 1519 C CA . GLU A 1 196 ? -12.024 -5.762 -1.975 1.00 94.75 196 GLU A CA 1
ATOM 1520 C C . GLU A 1 196 ? -12.486 -7.212 -2.206 1.00 94.75 196 GLU A C 1
ATOM 1522 O O . GLU A 1 196 ? -13.081 -7.556 -3.229 1.00 94.75 196 GLU A O 1
ATOM 1527 N N . GLY A 1 197 ? -12.193 -8.088 -1.246 1.00 91.44 197 GLY A N 1
ATOM 1528 C CA . GLY A 1 197 ? -12.476 -9.521 -1.307 1.00 91.44 197 GLY A CA 1
ATOM 1529 C C . GLY A 1 197 ? -11.499 -10.332 -2.167 1.00 91.44 197 GLY A C 1
ATOM 1530 O O . GLY A 1 197 ? -11.587 -11.559 -2.163 1.00 91.44 197 GLY A O 1
ATOM 1531 N N . GLN A 1 198 ? -10.569 -9.682 -2.879 1.00 91.12 198 GLN A N 1
ATOM 1532 C CA . GLN A 1 198 ? -9.526 -10.342 -3.674 1.00 91.12 198 GLN A CA 1
ATOM 1533 C C . GLN A 1 198 ? -8.130 -10.162 -3.072 1.00 91.12 198 GLN A C 1
ATOM 1535 O O . GLN A 1 198 ? -7.419 -11.144 -2.876 1.00 91.12 198 GLN A O 1
ATOM 1540 N N . GLN A 1 199 ? -7.729 -8.918 -2.798 1.00 93.56 199 GLN A N 1
ATOM 1541 C CA . GLN A 1 199 ? -6.415 -8.594 -2.228 1.00 93.56 199 GLN A CA 1
ATOM 1542 C C . GLN A 1 199 ? -6.508 -8.057 -0.803 1.00 93.56 199 GLN A C 1
ATOM 1544 O O . GLN A 1 199 ? -5.548 -8.175 -0.039 1.00 93.56 199 GLN A O 1
ATOM 1549 N N . TRP A 1 200 ? -7.650 -7.484 -0.431 1.00 95.81 200 TRP A N 1
ATOM 1550 C CA . TRP A 1 200 ? -7.876 -6.981 0.914 1.00 95.81 200 TRP A CA 1
ATOM 1551 C C . TRP A 1 200 ? -9.309 -7.228 1.378 1.00 95.81 200 TRP A C 1
ATOM 1553 O O . TRP A 1 200 ? -10.213 -7.429 0.572 1.00 95.81 200 TRP A O 1
ATOM 1563 N N . LEU A 1 201 ? -9.521 -7.215 2.690 1.00 95.75 201 LEU A N 1
ATOM 1564 C CA . LEU A 1 201 ? -10.839 -7.317 3.309 1.00 95.75 201 LEU A CA 1
ATOM 1565 C C . LEU A 1 201 ? -10.935 -6.437 4.553 1.00 95.75 201 LEU A C 1
ATOM 1567 O O . LEU A 1 201 ? -9.927 -6.118 5.189 1.00 95.75 201 LEU A O 1
ATOM 1571 N N . LYS A 1 202 ? -12.158 -6.053 4.914 1.00 95.94 202 LYS A N 1
ATOM 1572 C CA . LYS A 1 202 ? 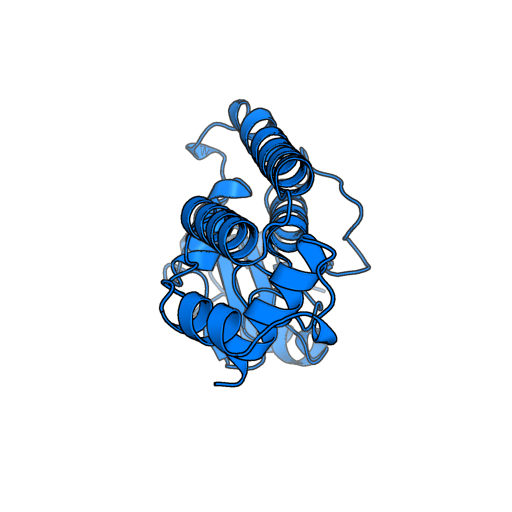-12.438 -5.392 6.188 1.00 95.94 202 LYS A CA 1
ATOM 1573 C C . LYS A 1 202 ? -12.585 -6.438 7.293 1.00 95.94 202 LYS A C 1
ATOM 1575 O O . LYS A 1 202 ? -13.320 -7.411 7.138 1.00 95.94 202 LYS A O 1
ATOM 1580 N N . PHE A 1 203 ? -11.874 -6.244 8.398 1.00 94.75 203 PHE A N 1
ATOM 1581 C CA . PHE A 1 203 ? -12.028 -7.068 9.588 1.00 94.75 203 PHE A CA 1
ATOM 1582 C C . PHE A 1 203 ? -13.158 -6.498 10.439 1.00 94.75 203 PHE A C 1
ATOM 1584 O O . PHE A 1 203 ? -13.090 -5.349 10.865 1.00 94.75 203 PHE A O 1
ATOM 1591 N N . GLU A 1 204 ? -14.191 -7.299 10.672 1.00 91.12 204 GLU A N 1
ATOM 1592 C CA . GLU A 1 204 ? -15.337 -6.907 11.485 1.00 91.12 204 GLU A CA 1
ATOM 1593 C C . GLU A 1 204 ? -15.153 -7.413 12.917 1.00 91.12 204 GLU A C 1
ATOM 1595 O O . GLU A 1 204 ? -15.016 -8.616 13.151 1.00 91.12 204 GLU A O 1
ATOM 1600 N N . LEU A 1 205 ? -15.158 -6.485 13.875 1.00 83.25 205 LEU A N 1
ATOM 1601 C CA . LEU A 1 205 ? -15.230 -6.815 15.296 1.00 83.25 205 LEU A CA 1
ATOM 1602 C C . LEU A 1 205 ? -16.610 -7.409 15.608 1.00 83.25 205 LEU A C 1
ATOM 1604 O O . LEU A 1 205 ? -17.632 -6.800 15.288 1.00 83.25 205 LEU A O 1
ATOM 1608 N N . VAL A 1 206 ? -16.624 -8.603 16.203 1.00 67.75 206 VAL A N 1
ATOM 1609 C CA . VAL A 1 206 ? -17.841 -9.337 16.595 1.00 67.75 206 VAL A CA 1
ATOM 1610 C C . VAL A 1 206 ? -18.177 -9.076 18.055 1.00 67.75 206 VAL A C 1
ATOM 1612 O O . VAL A 1 206 ? -17.226 -9.049 18.869 1.00 67.75 206 VAL A O 1
#

pLDDT: mean 86.13, std 8.68, range [45.84, 97.81]

Radius of gyration: 18.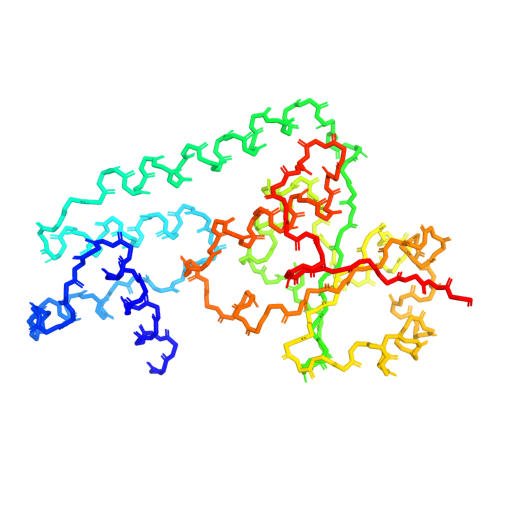23 Å; chains: 1; bounding box: 45×35×50 Å

Secondary structure (DSSP, 8-state):
-HHHHHHHHHHHHHTT--GGG--HHHHHHHHTS-----SHHHHHHHHHHHHHHHT---HHHHHHHHHHHHHHHHHHTTS-GGGSPEEEEEETTTTEE-TTSHHHHHHHHHTT-EE-SS-GGG-SEEEEE-TTS-HHHHHHHHTTSTTTTTSHHHHTT-EEEE--TTTTTSTTTSHHHHHHHHHHHH-TTT---S-BTTTEEEEPP-

Foldseek 3Di:
DVLLVVLLVLLCVLLVHDPVLCDPVLVVQLVPDDQPLLAPVSLLVSSVSSCVSRVTDSPVSSCVLVVLLVVLVVLLVPPDLVNFAEEWEAEPVVGATDLVRSNNQNLLVSLRHHYDHQDQQRHLAYEYEALPPCCVVPVVVVCVDPRHVNHNCVVVQRYKYFNNNCAPVHRNNCSSVNSLVSNCSRPVVRGDPPCEPPGMHRDGDD

Organism: NCBI:txid2820698

Sequence (206 aa):
MQSQHILLTNVLTILAFPMDQLSPEMRAKIDLLSTDLTTSTAILAYIQQVAEITGTTAASSLEDFSDEINIILHKLKFIAPQDRPTVLIYSLADKNTLSAGSFLADSIQIAGGIPVTEDAEKIAKIIFIDPANKAFQLVPELIQDNLFAGSEAVEKNQIYIIQDPEFAQIPGVNYLKELEILAEIIQPKYFIFGHEGQQWLKFELV